Protein AF-A0A369K618-F1 (afdb_monomer_lite)

Secondary structure (DSSP, 8-state):
-HHHHHHHHHHHHHHHHHHHHHHHHHHHHHTT-SS--HHHHHHHHHHHHHHHHHHHHHHHHHHHHHHHHHHHHHH---HHHHHHHHHHHHHHHHHHHHHHHHHHHHHHHHHHHHHTTT-HHHHHHHHHIIIIIHHHHHHHHHHHHHHHHHHHHGGGS---HHHHHHHHHHHHHHHHHHHHHHHHHHTSPPPPP--------

pLDDT: mean 76.52, std 12.83, range [43.62, 91.0]

Sequence (201 aa):
MMAADQLSDIFIASALLHFIDHRRDVLGRAHGDDKPTTSYAISSTKKRFLDMILLAIMAAFVIAGIVVGTVVVHSVSNPIVAFKVSAVLYHVYIAFYIVIILNVTLSAFFLWRSLSREVALAEHITRVILKHIVPLLIMRVLFKFCVDITTSVSSSLEINLDALGLVEAIVECITYAAVLYMSLSLARPVAPNPIGPKEEY

Organism: Hypsizygus marmoreus (NCBI:txid39966)

Foldseek 3Di:
DPLVLLVVLLVLLVVLVVVLLVLLVVVQVVVPPPPNPVVSVVVSVVLVVVLVVLSVVSVVLSVVLVVCLVCCVVPPPDVVVSVVSNLVSLVVNLVSSVVSLVSSQVSLVVSLVVDVVPDDQSNVLSCLCNVFLSVLSVVLSVLSVVLSVCVVVCVPPPDPVVVSVVVNVVSSVVSVVRNVVSVVVSPDPDDPDPPPPPDDD

Structure (mmCIF, N/CA/C/O backbone):
data_AF-A0A369K618-F1
#
_entry.id   AF-A0A369K618-F1
#
loop_
_atom_site.group_PDB
_atom_site.id
_atom_site.type_symbol
_atom_site.label_atom_id
_atom_site.label_alt_id
_atom_site.label_comp_id
_atom_site.label_asym_id
_atom_site.label_entity_id
_atom_site.label_seq_id
_atom_site.pdbx_PDB_ins_code
_atom_site.Cartn_x
_atom_site.Cartn_y
_atom_site.Cartn_z
_atom_site.occupancy
_atom_site.B_iso_or_equiv
_atom_site.auth_seq_id
_atom_site.auth_comp_id
_atom_site.auth_asym_id
_atom_site.auth_atom_id
_atom_site.pdbx_PDB_model_num
ATOM 1 N N . MET A 1 1 ? 5.922 -7.739 -14.647 1.00 50.88 1 MET A N 1
ATOM 2 C CA . MET A 1 1 ? 5.675 -8.320 -13.309 1.00 50.88 1 MET A CA 1
ATOM 3 C C . MET A 1 1 ? 5.005 -7.340 -12.340 1.00 50.88 1 MET A C 1
ATOM 5 O O . MET A 1 1 ? 4.140 -7.792 -11.619 1.00 50.88 1 MET A O 1
ATOM 9 N N . MET A 1 2 ? 5.251 -6.019 -12.417 1.00 61.41 2 MET A N 1
ATOM 10 C CA . MET A 1 2 ? 4.691 -4.988 -11.507 1.00 61.41 2 MET A CA 1
ATOM 11 C C . MET A 1 2 ? 3.184 -5.029 -11.184 1.00 61.41 2 MET A C 1
ATOM 13 O O . MET A 1 2 ? 2.790 -4.656 -10.087 1.00 61.41 2 MET A O 1
ATOM 17 N N . ALA A 1 3 ? 2.320 -5.419 -12.120 1.00 68.94 3 ALA A N 1
ATOM 18 C CA . ALA A 1 3 ? 0.878 -5.212 -11.977 1.00 68.94 3 ALA A CA 1
ATOM 19 C C . ALA A 1 3 ? 0.235 -5.989 -10.811 1.00 68.94 3 ALA A C 1
ATOM 21 O O . ALA A 1 3 ? -0.657 -5.473 -10.139 1.00 68.94 3 ALA A O 1
ATOM 22 N N . ALA A 1 4 ? 0.672 -7.229 -10.575 1.00 74.56 4 ALA A N 1
ATOM 23 C CA . ALA A 1 4 ? 0.083 -8.093 -9.552 1.00 74.56 4 ALA A CA 1
ATOM 24 C C . ALA A 1 4 ? 0.416 -7.607 -8.132 1.00 74.56 4 ALA A C 1
ATOM 26 O O . ALA A 1 4 ? -0.453 -7.589 -7.256 1.00 74.56 4 ALA A O 1
ATOM 27 N N . ASP A 1 5 ? 1.646 -7.141 -7.930 1.00 79.00 5 ASP A N 1
ATOM 28 C CA . ASP A 1 5 ? 2.123 -6.638 -6.639 1.00 79.00 5 ASP A CA 1
ATOM 29 C C . ASP A 1 5 ? 1.444 -5.300 -6.306 1.00 79.00 5 ASP A C 1
ATOM 31 O O . ASP A 1 5 ? 0.956 -5.084 -5.195 1.00 79.00 5 ASP A O 1
ATOM 35 N N . GLN A 1 6 ? 1.290 -4.431 -7.311 1.00 84.50 6 GLN A N 1
ATOM 36 C CA . GLN A 1 6 ? 0.575 -3.159 -7.179 1.00 84.50 6 GLN A CA 1
ATOM 37 C C . GLN A 1 6 ? -0.908 -3.344 -6.819 1.00 84.50 6 GLN A C 1
ATOM 39 O O . GLN A 1 6 ? -1.450 -2.606 -5.995 1.00 84.50 6 GLN A O 1
ATOM 44 N N . LEU A 1 7 ? -1.573 -4.346 -7.402 1.00 84.50 7 LEU A N 1
ATOM 45 C CA . LEU A 1 7 ? -2.954 -4.689 -7.051 1.00 84.50 7 LEU A CA 1
ATOM 46 C C . LEU A 1 7 ? -3.053 -5.260 -5.634 1.00 84.50 7 LEU A C 1
ATOM 48 O O . LEU A 1 7 ? -3.963 -4.896 -4.890 1.00 84.50 7 LEU A O 1
ATOM 52 N N . SER A 1 8 ? -2.109 -6.114 -5.240 1.00 84.62 8 SER A N 1
ATOM 53 C CA . SER A 1 8 ? -2.056 -6.687 -3.889 1.00 84.62 8 SER A CA 1
ATOM 54 C C . SER A 1 8 ? -1.934 -5.598 -2.818 1.00 84.62 8 SER A C 1
ATOM 56 O O . SER A 1 8 ? -2.616 -5.654 -1.792 1.00 84.62 8 SER A O 1
ATOM 58 N N . ASP A 1 9 ? -1.147 -4.554 -3.087 1.00 85.19 9 ASP A N 1
ATOM 59 C CA . ASP A 1 9 ? -1.007 -3.380 -2.218 1.00 85.19 9 ASP A CA 1
ATOM 60 C C . ASP A 1 9 ? -2.326 -2.614 -2.055 1.00 85.19 9 ASP A C 1
ATOM 62 O O . ASP A 1 9 ? -2.701 -2.262 -0.932 1.00 85.19 9 ASP A O 1
ATOM 66 N N . ILE A 1 10 ? -3.073 -2.424 -3.150 1.00 86.25 10 ILE A N 1
ATOM 67 C CA . ILE A 1 10 ? -4.409 -1.809 -3.123 1.00 86.25 10 ILE A CA 1
ATOM 68 C C . ILE A 1 10 ? -5.374 -2.659 -2.293 1.00 86.25 10 ILE A C 1
ATOM 70 O O . ILE A 1 10 ? -6.098 -2.117 -1.456 1.00 86.25 10 ILE A O 1
ATOM 74 N N . PHE A 1 11 ? -5.382 -3.982 -2.482 1.00 87.94 11 PHE A N 1
ATOM 75 C CA . PHE A 1 11 ? -6.262 -4.878 -1.729 1.00 87.94 11 PHE A CA 1
ATOM 76 C C . PHE A 1 11 ? -5.960 -4.853 -0.231 1.00 87.94 11 PHE A C 1
ATOM 78 O O . PHE A 1 11 ? -6.889 -4.744 0.570 1.00 87.94 11 PHE A O 1
ATOM 85 N N . ILE A 1 12 ? -4.683 -4.895 0.158 1.00 87.00 12 ILE A N 1
ATOM 86 C CA . ILE A 1 12 ? -4.277 -4.818 1.567 1.00 87.00 12 ILE A CA 1
ATOM 87 C C . ILE A 1 12 ? -4.682 -3.472 2.171 1.00 87.00 12 ILE A C 1
ATOM 89 O O . ILE A 1 12 ? -5.292 -3.439 3.242 1.00 87.00 12 ILE A O 1
ATOM 93 N N . ALA A 1 13 ? -4.400 -2.363 1.485 1.00 86.31 13 ALA A N 1
ATOM 94 C CA . ALA A 1 13 ? -4.777 -1.036 1.959 1.00 86.31 13 ALA A CA 1
ATOM 95 C C . ALA A 1 13 ? -6.300 -0.884 2.089 1.00 86.31 13 ALA A C 1
ATOM 97 O O . ALA A 1 13 ? -6.786 -0.408 3.115 1.00 86.31 13 ALA A O 1
ATOM 98 N N . SER A 1 14 ? -7.059 -1.343 1.091 1.00 86.50 14 SER A N 1
ATOM 99 C CA . SER A 1 14 ? -8.523 -1.330 1.105 1.00 86.50 14 SER A CA 1
ATOM 100 C C . SER A 1 14 ? -9.085 -2.169 2.249 1.00 86.50 14 SER A C 1
ATOM 102 O O . SER A 1 14 ? -9.983 -1.714 2.956 1.00 86.50 14 SER A O 1
ATOM 104 N N . ALA A 1 15 ? -8.553 -3.374 2.466 1.00 86.69 15 ALA A N 1
ATOM 105 C CA . ALA A 1 15 ? -8.983 -4.247 3.552 1.00 86.69 15 ALA A CA 1
ATOM 106 C C . ALA A 1 15 ? -8.729 -3.604 4.922 1.00 86.69 15 ALA A C 1
ATOM 108 O O . ALA A 1 15 ? -9.616 -3.612 5.775 1.00 86.69 15 ALA A O 1
ATOM 109 N N . LEU A 1 16 ? -7.558 -2.991 5.119 1.00 85.81 16 LEU A N 1
ATOM 110 C CA . LEU A 1 16 ? -7.217 -2.302 6.364 1.00 85.81 16 LEU A CA 1
ATOM 111 C C . LEU A 1 16 ? -8.089 -1.068 6.601 1.00 85.81 16 LEU A C 1
ATOM 113 O O . LEU A 1 16 ? -8.586 -0.893 7.712 1.00 85.81 16 LEU A O 1
ATOM 117 N N . LEU A 1 17 ? -8.315 -0.235 5.580 1.00 86.56 17 LEU A N 1
ATOM 118 C CA . LEU A 1 17 ? -9.183 0.943 5.688 1.00 86.56 17 LEU A CA 1
ATOM 119 C C . LEU A 1 17 ? -10.626 0.545 5.999 1.00 86.56 17 LEU A C 1
ATOM 121 O O . LEU A 1 17 ? -11.206 1.072 6.946 1.00 86.56 17 LEU A O 1
ATOM 125 N N . HIS A 1 18 ? -11.172 -0.431 5.270 1.00 85.50 18 HIS A N 1
ATOM 126 C CA . HIS A 1 18 ? -12.506 -0.967 5.530 1.00 85.50 18 HIS A CA 1
ATOM 127 C C . HIS A 1 18 ? -12.617 -1.536 6.948 1.00 85.50 18 HIS A C 1
ATOM 129 O O . HIS A 1 18 ? -13.600 -1.303 7.647 1.00 85.50 18 HIS A O 1
ATOM 135 N N . PHE A 1 19 ? -11.594 -2.254 7.408 1.00 82.31 19 PHE A N 1
ATOM 136 C CA . PHE A 1 19 ? -11.583 -2.818 8.747 1.00 82.31 19 PHE A CA 1
ATOM 137 C C . PHE A 1 19 ? -11.551 -1.729 9.832 1.00 82.31 19 PHE A C 1
ATOM 139 O O . PHE A 1 19 ? -12.339 -1.781 10.777 1.00 82.31 19 PHE A O 1
ATOM 146 N N . ILE A 1 20 ? -10.685 -0.720 9.695 1.00 81.38 20 ILE A N 1
ATOM 147 C CA . ILE A 1 20 ? -10.614 0.435 10.607 1.00 81.38 20 ILE A CA 1
ATOM 148 C C . ILE A 1 20 ? -11.965 1.159 10.658 1.00 81.38 20 ILE A C 1
ATOM 150 O O . ILE A 1 20 ? -12.449 1.491 11.741 1.00 81.38 20 ILE A O 1
ATOM 154 N N . ASP A 1 21 ? -12.590 1.364 9.502 1.00 82.56 21 ASP A N 1
ATOM 155 C CA . ASP A 1 21 ? -13.886 2.023 9.378 1.00 82.56 21 ASP A CA 1
ATOM 156 C C . ASP A 1 21 ? -15.022 1.213 10.024 1.00 82.56 21 ASP A C 1
ATOM 158 O O . ASP A 1 21 ? -15.780 1.737 10.841 1.00 82.56 21 ASP A O 1
ATOM 162 N N . HIS A 1 22 ? -15.076 -0.096 9.768 1.00 80.94 22 HIS A N 1
ATOM 163 C CA . HIS A 1 22 ? -16.022 -1.000 10.418 1.00 80.94 22 HIS A CA 1
ATOM 164 C C . HIS A 1 22 ? -15.878 -0.970 11.946 1.00 80.94 22 HIS A C 1
ATOM 166 O O . HIS A 1 22 ? -16.869 -0.888 12.674 1.00 80.94 22 HIS A O 1
ATOM 172 N N . ARG A 1 23 ? -14.642 -0.992 12.463 1.00 75.94 23 ARG A N 1
ATOM 173 C CA . ARG A 1 23 ? -14.391 -0.896 13.909 1.00 75.94 23 ARG A CA 1
ATOM 174 C C . ARG A 1 23 ? -14.821 0.453 14.474 1.00 75.94 23 ARG A C 1
ATOM 176 O O . ARG A 1 23 ? -15.381 0.479 15.568 1.00 75.94 23 ARG A O 1
ATOM 183 N N . ARG A 1 24 ? -14.598 1.548 13.745 1.00 75.62 24 ARG A N 1
ATOM 184 C CA . ARG A 1 24 ? -15.061 2.886 14.132 1.00 75.62 24 ARG A CA 1
ATOM 185 C C . ARG A 1 24 ? -16.586 2.932 14.268 1.00 75.62 24 ARG A C 1
ATOM 187 O O . ARG A 1 24 ? -17.077 3.473 15.254 1.00 75.62 24 ARG A O 1
ATOM 194 N N . ASP A 1 25 ? -17.318 2.309 13.347 1.00 75.75 25 ASP A N 1
ATOM 195 C CA . ASP A 1 25 ? -18.784 2.228 13.397 1.00 75.75 25 ASP A CA 1
ATOM 196 C C . ASP A 1 25 ? -19.304 1.410 14.575 1.00 75.75 25 ASP A C 1
ATOM 198 O O . ASP A 1 25 ? -20.223 1.840 15.273 1.00 75.75 25 ASP A O 1
ATOM 202 N N . VAL A 1 26 ? -18.716 0.235 14.818 1.00 73.25 26 VAL A N 1
ATOM 203 C CA . VAL A 1 26 ? -19.101 -0.622 15.949 1.00 73.25 26 VAL A CA 1
ATOM 204 C C . VAL A 1 26 ? -18.933 0.126 17.275 1.00 73.25 26 VAL A C 1
ATOM 206 O O . VAL A 1 26 ? -19.790 0.030 18.150 1.00 73.25 26 VAL A O 1
ATOM 209 N N . LEU A 1 27 ? -17.868 0.917 17.410 1.00 67.81 27 LEU A N 1
ATOM 210 C CA . LEU A 1 27 ? -17.613 1.721 18.608 1.00 67.81 27 LEU A CA 1
ATOM 211 C C . LEU A 1 27 ? -18.552 2.916 18.738 1.00 67.81 27 LEU A C 1
ATOM 213 O O . LEU A 1 27 ? -19.004 3.199 19.845 1.00 67.81 27 LEU A O 1
ATOM 217 N N . GLY A 1 28 ? -18.861 3.590 17.626 1.00 66.19 28 GLY A N 1
ATOM 218 C CA . GLY A 1 28 ? -19.836 4.680 17.613 1.00 66.19 28 GLY A CA 1
ATOM 219 C C . GLY A 1 28 ? -21.215 4.217 18.085 1.00 66.19 28 GLY A C 1
ATOM 220 O O . GLY A 1 28 ? -21.870 4.926 18.837 1.00 66.19 28 GLY A O 1
ATOM 221 N N . ARG A 1 29 ? -21.621 2.992 17.720 1.00 65.81 29 ARG A N 1
ATOM 222 C CA . ARG A 1 29 ? -22.889 2.387 18.164 1.00 65.81 29 ARG A CA 1
ATOM 223 C C . ARG A 1 29 ? -22.868 1.926 19.624 1.00 65.81 29 ARG A C 1
ATOM 225 O O . ARG A 1 29 ? -23.886 2.014 20.298 1.00 65.81 29 ARG A O 1
ATOM 232 N N . ALA A 1 30 ? -21.731 1.435 20.119 1.00 61.66 30 ALA A N 1
ATOM 233 C CA . ALA A 1 30 ? -21.603 0.963 21.501 1.00 61.66 30 ALA A CA 1
ATOM 234 C C . ALA A 1 30 ? -21.678 2.093 22.547 1.00 61.66 30 ALA A C 1
ATOM 236 O O . ALA A 1 30 ? -21.992 1.826 23.702 1.00 61.66 30 ALA A O 1
ATOM 237 N N . HIS A 1 31 ? -21.424 3.343 22.149 1.00 58.69 31 HIS A N 1
ATOM 238 C CA . HIS A 1 31 ? -21.436 4.510 23.038 1.00 58.69 31 HIS A CA 1
ATOM 239 C C . HIS A 1 31 ? -22.833 5.042 23.396 1.00 58.69 31 HIS A C 1
ATOM 241 O O . HIS A 1 31 ? -22.931 6.072 24.056 1.00 58.69 31 HIS A O 1
ATOM 247 N N . GLY A 1 32 ? -23.916 4.362 22.998 1.00 49.41 32 GLY A N 1
ATOM 248 C CA . GLY A 1 32 ? -25.282 4.739 23.391 1.00 49.41 32 GLY A CA 1
ATOM 249 C C . GLY A 1 32 ? -25.771 6.068 22.803 1.00 49.41 32 GLY A C 1
ATOM 250 O O . GLY A 1 32 ? -26.858 6.529 23.142 1.00 49.41 32 GLY A O 1
ATOM 251 N N . ASP A 1 33 ? -24.997 6.673 21.902 1.00 48.66 33 ASP A N 1
ATOM 252 C CA . ASP A 1 33 ? -25.419 7.808 21.094 1.00 48.66 33 ASP A CA 1
ATOM 253 C C . ASP A 1 33 ? -26.367 7.257 20.010 1.00 48.66 33 ASP A C 1
ATOM 255 O O . ASP A 1 33 ? -25.967 6.952 18.885 1.00 48.66 33 ASP A O 1
ATOM 259 N N . ASP A 1 34 ? -27.658 7.116 20.343 1.00 47.53 34 ASP A N 1
ATOM 260 C CA . ASP A 1 34 ? -28.744 6.779 19.396 1.00 47.53 34 ASP A CA 1
ATOM 261 C C . ASP A 1 34 ? -28.821 7.769 18.214 1.00 47.53 34 ASP A C 1
ATOM 263 O O . ASP A 1 34 ? -29.522 7.557 17.220 1.00 47.53 34 ASP A O 1
ATOM 267 N N . LYS A 1 35 ? -28.054 8.860 18.286 1.00 43.62 35 LYS A N 1
ATOM 268 C CA . LYS A 1 35 ? -27.667 9.680 17.148 1.00 43.62 35 LYS A CA 1
ATOM 269 C C . LYS A 1 35 ? -26.152 9.810 17.167 1.00 43.62 35 LYS A C 1
ATOM 271 O O . LYS A 1 35 ? -25.633 10.329 18.150 1.00 43.62 35 LYS A O 1
ATOM 276 N N . PRO A 1 36 ? -25.436 9.444 16.090 1.00 51.38 36 PRO A N 1
ATOM 277 C CA . PRO A 1 36 ? -24.035 9.801 16.003 1.00 51.38 36 PRO A CA 1
ATOM 278 C C . PRO A 1 36 ? -23.978 11.324 16.101 1.00 51.38 36 PRO A C 1
ATOM 280 O O . PRO A 1 36 ? -24.576 12.013 15.268 1.00 51.38 36 PRO A O 1
ATOM 283 N N . THR A 1 37 ? -23.329 11.855 17.139 1.00 50.75 37 THR A N 1
ATOM 284 C CA . THR A 1 37 ? -23.049 13.289 17.258 1.00 50.75 37 THR A CA 1
ATOM 285 C C . THR A 1 37 ? -22.653 13.801 15.874 1.00 50.75 37 THR A C 1
ATOM 287 O O . THR A 1 37 ? -21.730 13.283 15.245 1.00 50.75 37 THR A O 1
ATOM 290 N N . THR A 1 38 ? -23.412 14.754 15.329 1.00 49.66 38 THR A N 1
ATOM 291 C CA . THR A 1 38 ? -23.365 15.158 13.908 1.00 49.66 38 THR A CA 1
ATOM 292 C C . THR A 1 38 ? -21.941 15.456 13.430 1.00 49.66 38 THR A C 1
ATOM 294 O O . THR A 1 38 ? -21.597 15.183 12.283 1.00 49.66 38 THR A O 1
ATOM 297 N N . SER A 1 39 ? -21.075 15.920 14.332 1.00 49.84 39 SER A N 1
ATOM 298 C CA . SER A 1 39 ? -19.637 16.100 14.105 1.00 49.84 39 SER A CA 1
ATOM 299 C C . SER A 1 39 ? -18.882 14.794 13.779 1.00 49.84 39 SER A C 1
ATOM 301 O O . SER A 1 39 ? -18.135 14.741 12.799 1.00 49.84 39 SER A O 1
ATOM 303 N N . TYR A 1 40 ? -19.117 13.708 14.524 1.00 53.41 40 TYR A N 1
ATOM 304 C CA . TYR A 1 40 ? -18.523 12.390 14.269 1.00 53.41 40 TYR A CA 1
ATOM 305 C C . TYR A 1 40 ? -19.066 11.746 12.989 1.00 53.41 40 TYR A C 1
ATOM 307 O O . TYR A 1 40 ? -18.281 11.200 12.211 1.00 53.41 40 TYR A O 1
ATOM 315 N N . ALA A 1 41 ? -20.370 11.865 12.718 1.00 53.16 41 ALA A N 1
ATOM 316 C CA . ALA A 1 41 ? -20.994 11.342 11.497 1.00 53.16 41 ALA A CA 1
ATOM 317 C C . ALA A 1 41 ? -20.465 12.029 10.224 1.00 53.16 41 ALA A C 1
ATOM 319 O O . ALA A 1 41 ? -20.107 11.370 9.241 1.00 53.16 41 ALA A O 1
ATOM 320 N N . ILE A 1 42 ? -20.367 13.363 10.252 1.00 56.66 42 ILE A N 1
ATOM 321 C CA . ILE A 1 42 ? -19.865 14.165 9.129 1.00 56.66 42 ILE A CA 1
ATOM 322 C C . ILE A 1 42 ? -18.360 13.929 8.935 1.00 56.66 42 ILE A C 1
ATOM 324 O O . ILE A 1 42 ? -17.906 13.787 7.799 1.00 56.66 42 ILE A O 1
ATOM 328 N N . SER A 1 43 ? -17.583 13.826 10.022 1.00 63.59 43 SER A N 1
ATOM 329 C CA . SER A 1 43 ? -16.160 13.456 9.971 1.00 63.59 43 SER A CA 1
ATOM 330 C C . SER A 1 43 ? -15.949 12.052 9.386 1.00 63.59 43 SER A C 1
ATOM 332 O O . SER A 1 43 ? -15.062 11.866 8.553 1.00 63.59 43 SER A O 1
ATOM 334 N N . SER A 1 44 ? -16.782 11.079 9.769 1.00 70.75 44 SER A N 1
ATOM 335 C CA . SER A 1 44 ? -16.714 9.701 9.266 1.00 70.75 44 SER A CA 1
ATOM 336 C C . SER A 1 44 ? -17.018 9.626 7.766 1.00 70.75 44 SER A C 1
ATOM 338 O O . SER A 1 44 ? -16.229 9.085 6.995 1.00 70.75 44 SER A O 1
ATOM 340 N N . THR A 1 45 ? -18.092 10.281 7.317 1.00 75.94 45 THR A N 1
ATOM 341 C CA . THR A 1 45 ? -18.502 10.279 5.901 1.00 75.94 45 THR A CA 1
ATOM 342 C C . THR A 1 45 ? -17.457 10.944 5.003 1.00 75.94 45 THR A C 1
ATOM 344 O O . THR A 1 45 ? -17.093 10.398 3.962 1.00 75.94 45 THR A O 1
ATOM 347 N N . LYS A 1 46 ? -16.910 12.095 5.423 1.00 80.19 46 LYS A N 1
ATOM 348 C CA . LYS A 1 46 ? -15.829 12.778 4.692 1.00 80.19 46 LYS A CA 1
ATOM 349 C C . LYS A 1 46 ? -14.568 11.918 4.603 1.00 80.19 46 LYS A C 1
ATOM 351 O O . LYS A 1 46 ? -13.930 11.891 3.555 1.00 80.19 46 LYS A O 1
ATOM 356 N N . LYS A 1 47 ? -14.224 11.198 5.675 1.00 83.44 47 LYS A N 1
ATOM 357 C CA . LYS A 1 47 ? -13.068 10.295 5.691 1.00 83.44 47 LYS A CA 1
ATOM 358 C C . LYS A 1 47 ? -13.260 9.103 4.755 1.00 83.44 47 LYS A C 1
ATOM 360 O O . LYS A 1 47 ? -12.372 8.836 3.957 1.00 83.44 47 LYS A O 1
ATOM 365 N N . ARG A 1 48 ? -14.426 8.450 4.784 1.00 83.62 48 ARG A N 1
ATOM 366 C CA . ARG A 1 48 ? -14.769 7.364 3.847 1.00 83.62 48 ARG A CA 1
ATOM 367 C C . ARG A 1 48 ? -14.684 7.813 2.400 1.00 83.62 48 ARG A C 1
ATOM 369 O O . ARG A 1 48 ? -14.143 7.103 1.563 1.00 83.62 48 ARG A O 1
ATOM 376 N N . PHE A 1 49 ? -15.207 9.001 2.112 1.00 86.94 49 PHE A N 1
ATOM 377 C CA . PHE A 1 49 ? -15.145 9.574 0.775 1.00 86.94 49 PHE A CA 1
ATOM 378 C C . PHE A 1 49 ? -13.699 9.807 0.323 1.00 86.94 49 PHE A C 1
ATOM 380 O O . PHE A 1 49 ? -13.340 9.419 -0.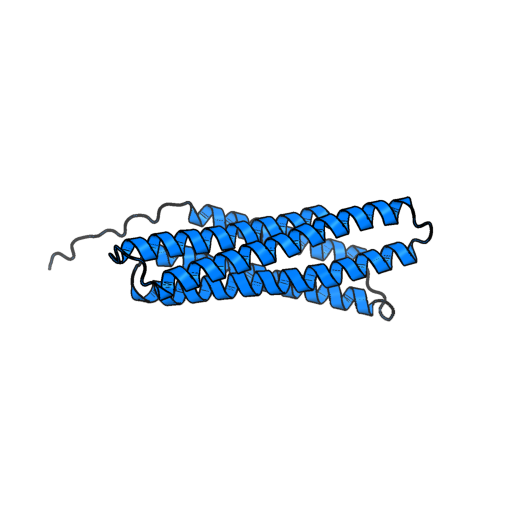785 1.00 86.94 49 PHE A O 1
ATOM 387 N N . LEU A 1 50 ? -12.851 10.359 1.199 1.00 88.00 50 LEU A N 1
ATOM 388 C CA . LEU A 1 50 ? -11.420 10.511 0.932 1.00 88.00 50 LEU A CA 1
ATOM 389 C C . LEU A 1 50 ? -10.738 9.157 0.677 1.00 88.00 50 LEU A C 1
ATOM 391 O O . LEU A 1 50 ? -9.976 9.036 -0.277 1.00 88.00 50 LEU A O 1
ATOM 395 N N . ASP A 1 51 ? -11.032 8.142 1.490 1.00 88.25 51 ASP A N 1
ATOM 396 C CA . ASP A 1 51 ? -10.454 6.799 1.356 1.00 88.25 51 ASP A CA 1
ATOM 397 C C . ASP A 1 51 ? -10.838 6.144 0.030 1.00 88.25 51 ASP A C 1
ATOM 399 O O . ASP A 1 51 ? -9.974 5.624 -0.675 1.00 88.25 51 ASP A O 1
ATOM 403 N N . MET A 1 52 ? -12.116 6.234 -0.349 1.00 88.00 52 MET A N 1
ATOM 404 C CA . MET A 1 52 ? -12.599 5.746 -1.640 1.00 88.00 52 MET A CA 1
ATOM 405 C C . MET A 1 52 ? -11.937 6.476 -2.807 1.00 88.00 52 MET A C 1
ATOM 407 O O . MET A 1 52 ? -11.533 5.825 -3.765 1.00 88.00 52 MET A O 1
ATOM 411 N N . ILE A 1 53 ? -11.781 7.802 -2.730 1.00 90.88 53 ILE A N 1
ATOM 412 C CA . ILE A 1 53 ? -11.099 8.578 -3.775 1.00 90.88 53 ILE A CA 1
ATOM 413 C C . ILE A 1 53 ? -9.636 8.157 -3.898 1.00 90.88 53 ILE A C 1
ATOM 415 O O . ILE A 1 53 ? -9.174 7.914 -5.009 1.00 90.88 53 ILE A O 1
ATOM 419 N N . LEU A 1 54 ? -8.907 8.053 -2.785 1.00 89.12 54 LEU A N 1
ATOM 420 C CA . LEU A 1 54 ? -7.493 7.672 -2.803 1.00 89.12 54 LEU A CA 1
ATOM 421 C C . LEU A 1 54 ? -7.300 6.279 -3.411 1.00 89.12 54 LEU A C 1
ATOM 423 O O . LEU A 1 54 ? -6.450 6.104 -4.284 1.00 89.12 54 LEU A O 1
ATOM 427 N N . LEU A 1 55 ? -8.124 5.310 -3.005 1.00 89.56 55 LEU A N 1
ATOM 428 C CA . LEU A 1 55 ? -8.092 3.957 -3.558 1.00 89.56 55 LEU A CA 1
ATOM 429 C C . LEU A 1 55 ? -8.489 3.935 -5.040 1.00 89.56 55 LEU A C 1
ATOM 431 O O . LEU A 1 55 ? -7.833 3.258 -5.827 1.00 89.56 55 LEU A O 1
ATOM 435 N N . ALA A 1 56 ? -9.515 4.691 -5.441 1.00 89.75 56 ALA A N 1
ATOM 436 C CA . ALA A 1 56 ? -9.955 4.768 -6.832 1.00 89.75 56 ALA A CA 1
ATOM 437 C C . ALA A 1 56 ? -8.894 5.404 -7.740 1.00 89.75 56 ALA A C 1
ATOM 439 O O . ALA A 1 56 ? -8.649 4.893 -8.830 1.00 89.75 56 ALA A O 1
ATOM 440 N N . ILE A 1 57 ? -8.232 6.474 -7.286 1.00 90.12 57 ILE A N 1
ATOM 441 C CA . ILE A 1 57 ? -7.125 7.108 -8.014 1.00 90.12 57 ILE A CA 1
ATOM 442 C C . ILE A 1 57 ? -5.968 6.119 -8.172 1.00 90.12 57 ILE A C 1
ATOM 444 O O . ILE A 1 57 ? -5.464 5.956 -9.281 1.00 90.12 57 ILE A O 1
ATOM 448 N N . MET A 1 58 ? -5.577 5.421 -7.100 1.00 88.62 58 MET A N 1
ATOM 449 C CA . MET A 1 58 ? -4.499 4.430 -7.165 1.00 88.62 58 MET A CA 1
ATOM 450 C C . MET A 1 58 ? -4.858 3.267 -8.099 1.00 88.62 58 MET A C 1
ATOM 452 O O . MET A 1 58 ? -4.042 2.880 -8.932 1.00 88.62 58 MET A O 1
ATOM 456 N N . ALA A 1 59 ? -6.083 2.744 -8.024 1.00 88.25 59 ALA A N 1
ATOM 457 C CA . ALA A 1 59 ? -6.550 1.674 -8.900 1.00 88.25 59 ALA A CA 1
ATOM 458 C C . ALA A 1 59 ? -6.598 2.111 -10.370 1.00 88.25 59 ALA A C 1
ATOM 460 O O . ALA A 1 59 ? -6.093 1.399 -11.237 1.00 88.25 59 ALA A O 1
ATOM 461 N N . ALA A 1 60 ? -7.139 3.298 -10.655 1.00 89.38 60 ALA A N 1
ATOM 462 C CA . ALA A 1 60 ? -7.149 3.865 -11.999 1.00 89.38 60 ALA A CA 1
ATOM 463 C C . ALA A 1 60 ? -5.725 4.050 -12.538 1.00 89.38 60 ALA A C 1
ATOM 465 O O . ALA A 1 60 ? -5.466 3.738 -13.699 1.00 89.38 60 ALA A O 1
ATOM 466 N N . PHE A 1 61 ? -4.794 4.493 -11.690 1.00 88.50 61 PHE A N 1
ATOM 467 C CA . PHE A 1 61 ? -3.392 4.641 -12.058 1.00 88.50 61 PHE A CA 1
ATOM 468 C C . PHE A 1 61 ? -2.728 3.295 -12.372 1.00 88.50 61 PHE A C 1
ATOM 470 O O . PHE A 1 61 ? -2.061 3.180 -13.396 1.00 88.50 61 PHE A O 1
ATOM 477 N N . VAL A 1 62 ? -2.945 2.260 -11.555 1.00 86.38 62 VAL A N 1
ATOM 478 C CA . VAL A 1 62 ? -2.420 0.909 -11.820 1.00 86.38 62 VAL A CA 1
ATOM 479 C C . VAL A 1 62 ? -2.995 0.346 -13.120 1.00 86.38 62 VAL A C 1
ATOM 481 O O . VAL A 1 62 ? -2.241 -0.159 -13.947 1.00 86.38 62 VAL A O 1
ATOM 484 N N . ILE A 1 63 ? -4.300 0.497 -13.363 1.00 86.75 63 ILE A N 1
ATOM 485 C CA . ILE A 1 63 ? -4.936 0.075 -14.622 1.00 86.75 63 ILE A CA 1
ATOM 486 C C . ILE A 1 63 ? -4.321 0.821 -15.811 1.00 86.75 63 ILE A C 1
ATOM 488 O O . ILE A 1 63 ? -3.937 0.191 -16.796 1.00 86.75 63 ILE A O 1
ATOM 492 N N . ALA A 1 64 ? -4.176 2.144 -15.718 1.00 86.06 64 ALA A N 1
ATOM 493 C CA . ALA A 1 64 ? -3.532 2.939 -16.758 1.00 86.06 64 ALA A CA 1
ATOM 494 C C . ALA A 1 64 ? -2.078 2.499 -16.980 1.00 86.06 64 ALA A C 1
ATOM 496 O O . ALA A 1 64 ? -1.657 2.355 -18.122 1.00 86.06 64 ALA A O 1
ATOM 497 N N . GLY A 1 65 ? -1.330 2.217 -15.912 1.00 83.50 65 GLY A N 1
ATOM 498 C CA . GLY A 1 65 ? 0.035 1.704 -15.977 1.00 83.50 65 GLY A CA 1
ATOM 499 C C . GLY A 1 65 ? 0.126 0.339 -16.662 1.00 83.50 65 GLY A C 1
ATOM 500 O O . GLY A 1 65 ? 1.026 0.129 -17.470 1.00 83.50 65 GLY A O 1
ATOM 501 N N . ILE A 1 66 ? -0.833 -0.561 -16.421 1.00 82.94 66 ILE A N 1
ATOM 502 C CA . ILE A 1 66 ? -0.943 -1.850 -17.123 1.00 82.94 66 ILE A CA 1
ATOM 503 C C . ILE A 1 66 ? -1.197 -1.623 -18.614 1.00 82.94 66 ILE A C 1
ATOM 505 O O . ILE A 1 66 ? -0.497 -2.190 -19.454 1.00 82.94 66 ILE A O 1
ATOM 509 N N . VAL A 1 67 ? -2.167 -0.771 -18.958 1.00 84.38 67 VAL A N 1
ATOM 510 C CA . VAL A 1 67 ? -2.495 -0.456 -20.356 1.00 84.38 67 VAL A CA 1
ATOM 511 C C . VAL A 1 67 ? -1.288 0.164 -21.056 1.00 84.38 67 VAL A C 1
ATOM 513 O O . VAL A 1 67 ? -0.874 -0.323 -22.102 1.00 84.38 67 VAL A O 1
ATOM 516 N N . VAL A 1 68 ? -0.656 1.174 -20.460 1.00 82.81 68 VAL A N 1
ATOM 517 C CA . VAL A 1 68 ? 0.548 1.800 -21.018 1.00 82.81 68 VAL A CA 1
ATOM 518 C C . VAL A 1 68 ? 1.678 0.784 -21.136 1.00 82.81 68 VAL A C 1
ATOM 520 O O . VAL A 1 68 ? 2.291 0.706 -22.191 1.00 82.81 68 VAL A O 1
ATOM 523 N N . GLY A 1 69 ? 1.924 -0.039 -20.116 1.00 75.44 69 GLY A N 1
ATOM 524 C CA . GLY A 1 69 ? 2.948 -1.082 -20.149 1.00 75.44 69 GLY A CA 1
ATOM 525 C C . GLY A 1 69 ? 2.741 -2.063 -21.303 1.00 75.44 69 GLY A C 1
ATOM 526 O O . GLY A 1 69 ? 3.672 -2.319 -22.060 1.00 75.44 69 GLY A O 1
ATOM 527 N N . THR A 1 70 ? 1.515 -2.555 -21.499 1.00 78.19 70 THR A N 1
ATOM 528 C CA . THR A 1 70 ? 1.190 -3.453 -22.623 1.00 78.19 70 THR A CA 1
ATOM 529 C C . THR A 1 70 ? 1.357 -2.766 -23.979 1.00 78.19 70 THR A C 1
ATOM 531 O O . THR A 1 70 ? 2.018 -3.307 -24.864 1.00 78.19 70 THR A O 1
ATOM 534 N N . VAL A 1 71 ? 0.837 -1.547 -24.140 1.00 81.06 71 VAL A N 1
ATOM 535 C CA . VAL A 1 71 ? 0.948 -0.788 -25.394 1.00 81.06 71 VAL A CA 1
ATOM 536 C C . VAL A 1 71 ? 2.405 -0.472 -25.716 1.00 81.06 71 VAL A C 1
ATOM 538 O O . VAL A 1 71 ? 2.832 -0.662 -26.851 1.00 81.06 71 VAL A O 1
ATOM 541 N N . VAL A 1 72 ? 3.185 -0.030 -24.731 1.00 77.44 72 VAL A N 1
ATOM 542 C CA . VAL A 1 72 ? 4.595 0.336 -24.894 1.00 77.44 72 VAL A CA 1
ATOM 543 C C . VAL A 1 72 ? 5.441 -0.883 -25.247 1.00 77.44 72 VAL A C 1
ATOM 545 O O . VAL A 1 72 ? 6.230 -0.805 -26.182 1.00 77.44 72 VAL A O 1
ATOM 548 N N . VAL A 1 73 ? 5.237 -2.020 -24.576 1.00 69.12 73 VAL A N 1
ATOM 549 C CA . VAL A 1 73 ? 5.954 -3.273 -24.877 1.00 69.12 73 VAL A CA 1
ATOM 550 C C . VAL A 1 73 ? 5.693 -3.755 -26.306 1.00 69.12 73 VAL A C 1
ATOM 552 O O . VAL A 1 73 ? 6.604 -4.278 -26.943 1.00 69.12 73 VAL A O 1
ATOM 555 N N . HIS A 1 74 ? 4.480 -3.568 -26.830 1.00 71.25 74 HIS A N 1
ATOM 556 C CA . HIS A 1 74 ? 4.125 -4.039 -28.173 1.00 71.25 74 HIS A CA 1
ATOM 557 C C . HIS A 1 74 ? 4.350 -3.012 -29.290 1.00 71.25 74 HIS A C 1
ATOM 559 O O . HIS A 1 74 ? 4.502 -3.407 -30.444 1.00 71.25 74 HIS A O 1
ATOM 565 N N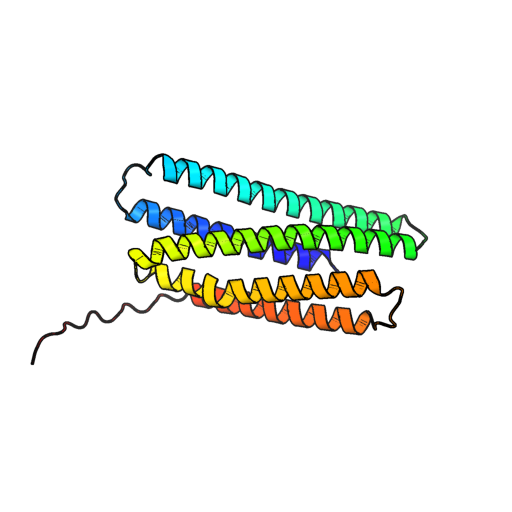 . SER A 1 75 ? 4.380 -1.716 -28.974 1.00 74.19 75 SER A N 1
ATOM 566 C CA . SER A 1 75 ? 4.388 -0.642 -29.983 1.00 74.19 75 SER A CA 1
ATOM 567 C C . SER A 1 75 ? 5.700 0.138 -30.046 1.00 74.19 75 SER A C 1
ATOM 569 O O . SER A 1 75 ? 5.951 0.823 -31.036 1.00 74.19 75 SER A O 1
ATOM 571 N N . VAL A 1 76 ? 6.543 0.073 -29.010 1.00 75.19 76 VAL A N 1
ATOM 572 C CA . VAL A 1 76 ? 7.809 0.815 -28.953 1.00 75.19 76 VAL A CA 1
ATOM 573 C C . VAL A 1 76 ? 8.967 -0.133 -29.242 1.00 75.19 76 VAL A C 1
ATOM 575 O O . VAL A 1 76 ? 9.319 -0.978 -28.429 1.00 75.19 76 VAL A O 1
ATOM 578 N N . SER A 1 77 ? 9.610 0.048 -30.397 1.00 73.00 77 SER A N 1
ATOM 579 C CA . SER A 1 77 ? 10.781 -0.740 -30.803 1.00 73.00 77 SER A CA 1
ATOM 580 C C . SER A 1 77 ? 12.049 -0.418 -30.003 1.00 73.00 77 SER A C 1
ATOM 582 O O . SER A 1 77 ? 12.992 -1.206 -30.005 1.00 73.00 77 SER A O 1
ATOM 584 N N . ASN A 1 78 ? 12.091 0.731 -29.318 1.00 80.44 78 ASN A N 1
ATOM 585 C CA . ASN A 1 78 ? 13.240 1.154 -28.523 1.00 80.44 78 ASN A CA 1
ATOM 586 C C . ASN A 1 78 ? 13.095 0.731 -27.042 1.00 80.44 78 ASN A C 1
ATOM 588 O O . ASN A 1 78 ? 12.330 1.362 -26.301 1.00 80.44 78 ASN A O 1
ATOM 592 N N . PRO A 1 79 ? 13.871 -0.259 -26.565 1.00 73.94 79 PRO A N 1
ATOM 593 C CA . PRO A 1 79 ? 13.762 -0.774 -25.199 1.00 73.94 79 PRO A CA 1
ATOM 594 C C . PRO A 1 79 ? 14.134 0.262 -24.127 1.00 73.94 79 PRO A C 1
ATOM 596 O O . PRO A 1 79 ? 13.608 0.215 -23.018 1.00 73.94 79 PRO A O 1
ATOM 599 N N . ILE A 1 80 ? 14.980 1.245 -24.452 1.00 78.12 80 ILE A N 1
ATOM 600 C CA . ILE A 1 80 ? 15.374 2.315 -23.521 1.00 78.12 80 ILE A CA 1
ATOM 601 C C . ILE A 1 80 ? 14.178 3.221 -23.215 1.00 78.12 80 ILE A C 1
ATOM 603 O O . ILE A 1 80 ? 13.979 3.642 -22.075 1.00 78.12 80 ILE A O 1
ATOM 607 N N . VAL A 1 81 ? 13.367 3.530 -24.230 1.00 78.00 81 VAL A N 1
ATOM 608 C CA . VAL A 1 81 ? 12.161 4.351 -24.060 1.00 78.00 81 VAL A CA 1
ATOM 609 C C . VAL A 1 81 ? 11.129 3.592 -23.230 1.00 78.00 81 VAL A C 1
ATOM 611 O O . VAL A 1 81 ? 10.566 4.162 -22.297 1.00 78.00 81 VAL A O 1
ATOM 614 N N . ALA A 1 82 ? 10.943 2.298 -23.506 1.00 75.69 82 ALA A N 1
ATOM 615 C CA . ALA A 1 82 ? 10.048 1.445 -22.731 1.00 75.69 82 ALA A CA 1
ATOM 616 C C . ALA A 1 82 ? 10.447 1.373 -21.246 1.00 75.69 82 ALA A C 1
ATOM 618 O O . ALA A 1 82 ? 9.600 1.544 -20.366 1.00 75.69 82 ALA A O 1
ATOM 619 N N . PHE A 1 83 ? 11.744 1.218 -20.966 1.00 76.19 83 PHE A N 1
ATOM 620 C CA . PHE A 1 83 ? 12.283 1.223 -19.607 1.00 76.19 83 PHE A CA 1
ATOM 621 C C . PHE A 1 83 ? 12.017 2.548 -18.877 1.00 76.19 83 PHE A C 1
ATOM 623 O O . PHE A 1 83 ? 11.506 2.544 -17.759 1.00 76.19 83 PHE A O 1
ATOM 630 N N . LYS A 1 84 ? 12.285 3.693 -19.520 1.00 78.69 84 LYS A N 1
ATOM 631 C CA . LYS A 1 84 ? 12.050 5.021 -18.923 1.00 78.69 84 LYS A CA 1
ATOM 632 C C . LYS A 1 84 ? 10.581 5.263 -18.586 1.00 78.69 84 LYS A C 1
ATOM 634 O O . LYS A 1 84 ? 10.286 5.787 -17.516 1.00 78.69 84 LYS A O 1
ATOM 639 N N . VAL A 1 85 ? 9.661 4.874 -19.470 1.00 80.56 85 VAL A N 1
ATOM 640 C CA . VAL A 1 85 ? 8.218 4.997 -19.207 1.00 80.56 85 VAL A CA 1
ATOM 641 C C . VAL A 1 85 ? 7.812 4.130 -18.014 1.00 80.56 85 VAL A C 1
ATOM 643 O O . VAL A 1 85 ? 7.100 4.606 -17.132 1.00 80.56 85 VAL A O 1
ATOM 646 N N . SER A 1 86 ? 8.310 2.892 -17.939 1.00 78.06 86 SER A N 1
ATOM 647 C CA . SER A 1 86 ? 8.052 2.006 -16.798 1.00 78.06 86 SER A CA 1
ATOM 648 C C . SER A 1 86 ? 8.580 2.582 -15.481 1.00 78.06 86 SER A C 1
ATOM 650 O O . SER A 1 86 ? 7.882 2.515 -14.472 1.00 78.06 86 SER A O 1
ATOM 652 N N . ALA A 1 87 ? 9.778 3.174 -15.484 1.00 78.69 87 ALA A N 1
ATOM 653 C CA . ALA A 1 87 ? 10.360 3.804 -14.300 1.00 78.69 87 ALA A CA 1
ATOM 654 C C . ALA A 1 87 ? 9.521 5.000 -13.819 1.00 78.69 87 ALA A C 1
ATOM 656 O O . ALA A 1 87 ? 9.188 5.091 -12.642 1.00 78.69 87 ALA A O 1
ATOM 657 N N . VAL A 1 88 ? 9.083 5.876 -14.732 1.00 82.62 88 VAL A N 1
ATOM 658 C CA . VAL A 1 88 ? 8.206 7.014 -14.392 1.00 82.62 88 VAL A CA 1
ATOM 659 C C . VAL A 1 88 ? 6.884 6.547 -13.783 1.00 82.62 88 VAL A C 1
ATOM 661 O O . VAL A 1 88 ? 6.427 7.115 -12.792 1.00 82.62 88 VAL A O 1
ATOM 664 N N . LEU A 1 89 ? 6.272 5.501 -14.342 1.00 84.06 89 LEU A N 1
ATOM 665 C CA . LEU A 1 89 ? 5.040 4.938 -13.789 1.00 84.06 89 LEU A CA 1
ATOM 666 C C . LEU A 1 89 ? 5.255 4.370 -12.380 1.00 84.06 89 LEU A C 1
ATOM 668 O O . LEU A 1 89 ? 4.398 4.543 -11.514 1.00 84.06 89 LEU A O 1
ATOM 672 N N . TYR A 1 90 ? 6.402 3.742 -12.132 1.00 82.75 90 TYR A N 1
ATOM 673 C CA . TYR A 1 90 ? 6.753 3.210 -10.817 1.00 82.75 90 TYR A CA 1
ATOM 674 C C . TYR A 1 90 ? 6.993 4.307 -9.769 1.00 82.75 90 TYR A C 1
ATOM 676 O O . TYR A 1 90 ? 6.445 4.209 -8.671 1.00 82.75 90 TYR A O 1
ATOM 684 N N . HIS A 1 91 ? 7.680 5.399 -10.126 1.00 86.19 91 HIS A N 1
ATOM 685 C CA . HIS A 1 91 ? 7.851 6.573 -9.255 1.00 86.19 91 HIS A CA 1
ATOM 686 C C . HIS A 1 91 ? 6.509 7.116 -8.757 1.00 86.19 91 HIS A C 1
ATOM 688 O O . HIS A 1 91 ? 6.290 7.333 -7.561 1.00 86.19 91 HIS A O 1
ATOM 694 N N . VAL A 1 92 ? 5.575 7.320 -9.688 1.00 86.56 92 VAL A N 1
ATOM 695 C CA . VAL A 1 92 ? 4.246 7.851 -9.369 1.00 86.56 92 VAL A CA 1
ATOM 696 C C . VAL A 1 92 ? 3.453 6.853 -8.521 1.00 86.56 92 VAL A C 1
ATOM 698 O O . VAL A 1 92 ? 2.801 7.253 -7.555 1.00 86.56 92 VAL A O 1
ATOM 701 N N . TYR A 1 93 ? 3.554 5.556 -8.824 1.00 87.69 93 TYR A N 1
ATOM 702 C CA . TYR A 1 93 ? 2.956 4.500 -8.011 1.00 87.69 93 TYR A CA 1
ATOM 703 C C . TYR A 1 93 ? 3.439 4.552 -6.553 1.00 87.69 93 TYR A C 1
ATOM 705 O O . TYR A 1 93 ? 2.616 4.562 -5.635 1.00 87.69 93 TYR A O 1
ATOM 713 N N . ILE A 1 94 ? 4.755 4.631 -6.328 1.00 87.50 94 ILE A N 1
ATOM 714 C CA . ILE A 1 94 ? 5.339 4.682 -4.982 1.00 87.50 94 ILE A CA 1
ATOM 715 C C . ILE A 1 94 ? 4.849 5.912 -4.222 1.00 87.50 94 ILE A C 1
ATOM 717 O O . ILE A 1 94 ? 4.475 5.791 -3.054 1.00 87.50 94 ILE A O 1
ATOM 721 N N . ALA A 1 95 ? 4.777 7.073 -4.877 1.00 88.50 95 ALA A N 1
ATOM 722 C CA . ALA A 1 95 ? 4.261 8.293 -4.262 1.00 88.50 95 ALA A CA 1
ATOM 723 C C . ALA A 1 95 ? 2.818 8.116 -3.752 1.00 88.50 95 ALA A C 1
ATOM 725 O O . ALA A 1 95 ? 2.523 8.445 -2.600 1.00 88.50 95 ALA A O 1
ATOM 726 N N . PHE A 1 96 ? 1.925 7.539 -4.563 1.00 88.94 96 PHE A N 1
ATOM 727 C CA . PHE A 1 96 ? 0.554 7.243 -4.130 1.00 88.94 96 PHE A CA 1
ATOM 728 C C . PHE A 1 96 ? 0.502 6.198 -3.017 1.00 88.94 96 PHE A C 1
ATOM 730 O O . PHE A 1 96 ? -0.261 6.350 -2.058 1.00 88.94 96 PHE A O 1
ATOM 737 N N . TYR A 1 97 ? 1.332 5.161 -3.110 1.00 87.81 97 TYR A N 1
ATOM 738 C CA . TYR A 1 97 ? 1.390 4.113 -2.103 1.00 87.81 97 TYR A CA 1
ATOM 739 C C 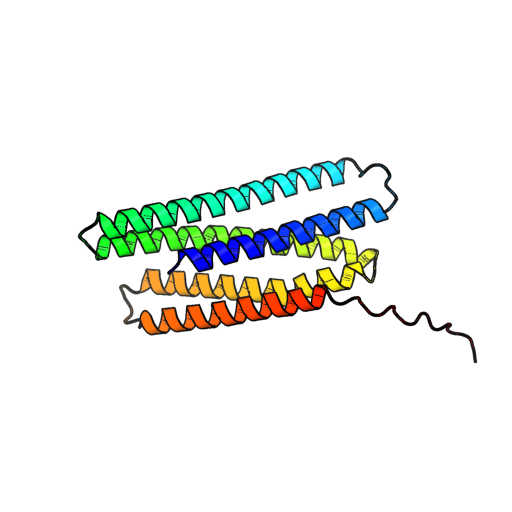. TYR A 1 97 ? 1.824 4.662 -0.734 1.00 87.81 97 TYR A C 1
ATOM 741 O O . TYR A 1 97 ? 1.176 4.369 0.272 1.00 87.81 97 TYR A O 1
ATOM 749 N N . ILE A 1 98 ? 2.831 5.545 -0.688 1.00 89.56 98 ILE A N 1
ATOM 750 C CA . ILE A 1 98 ? 3.244 6.262 0.532 1.00 89.56 98 ILE A CA 1
ATOM 751 C C . ILE A 1 98 ? 2.052 7.001 1.154 1.00 89.56 98 ILE A C 1
ATOM 753 O O . ILE A 1 98 ? 1.786 6.851 2.349 1.00 89.56 98 ILE A O 1
ATOM 757 N N . VAL A 1 99 ? 1.310 7.773 0.353 1.00 91.00 99 VAL A N 1
ATOM 758 C CA . VAL A 1 99 ? 0.154 8.555 0.827 1.00 91.00 99 VAL A CA 1
ATOM 759 C C . VAL A 1 99 ? -0.915 7.649 1.439 1.00 91.00 99 VAL A C 1
ATOM 761 O O . VAL A 1 99 ? -1.455 7.956 2.505 1.00 91.00 99 VAL A O 1
ATOM 764 N N . ILE A 1 100 ? -1.199 6.510 0.812 1.00 89.00 100 ILE A N 1
ATOM 765 C CA . ILE A 1 100 ? -2.199 5.559 1.304 1.00 89.00 100 ILE A CA 1
ATOM 766 C C . ILE A 1 100 ? -1.754 4.893 2.606 1.00 89.00 100 ILE A C 1
ATOM 768 O O . ILE A 1 100 ? -2.549 4.817 3.544 1.00 89.00 100 ILE A O 1
ATOM 772 N N . ILE A 1 101 ? -0.493 4.475 2.722 1.00 89.00 101 ILE A N 1
ATOM 773 C CA . ILE A 1 101 ? 0.018 3.876 3.962 1.00 89.00 101 ILE A CA 1
ATOM 774 C C . ILE A 1 101 ? 0.053 4.893 5.107 1.00 89.00 101 ILE A C 1
ATOM 776 O O . ILE A 1 101 ? -0.305 4.549 6.238 1.00 89.00 101 ILE A O 1
ATOM 780 N N . LEU A 1 102 ? 0.394 6.157 4.839 1.00 89.00 102 LEU A N 1
ATOM 781 C CA . LEU A 1 102 ? 0.276 7.232 5.828 1.00 89.00 102 LEU A CA 1
ATOM 782 C C . LEU A 1 102 ? -1.176 7.422 6.277 1.00 89.00 102 LEU A C 1
ATOM 784 O O . LEU A 1 102 ? -1.446 7.513 7.475 1.00 89.00 102 LEU A O 1
ATOM 788 N N . ASN A 1 103 ? -2.126 7.415 5.342 1.00 89.06 103 ASN A N 1
ATOM 789 C CA . ASN A 1 103 ? -3.548 7.523 5.651 1.00 89.06 103 ASN A CA 1
ATOM 790 C C . ASN A 1 103 ? -4.054 6.340 6.502 1.00 89.06 103 ASN A C 1
ATOM 792 O O . ASN A 1 103 ? -4.748 6.558 7.500 1.00 89.06 103 ASN A O 1
ATOM 796 N N . VAL A 1 104 ? -3.664 5.102 6.176 1.00 87.06 104 VAL A N 1
ATOM 797 C CA . VAL A 1 104 ? -3.945 3.903 6.992 1.00 87.06 104 VAL A CA 1
ATOM 798 C C . VAL A 1 104 ? -3.367 4.063 8.398 1.00 87.06 104 VAL A C 1
ATOM 800 O O . VAL A 1 104 ? -4.075 3.861 9.385 1.00 87.06 104 VAL A O 1
ATOM 803 N N . THR A 1 105 ? -2.105 4.485 8.495 1.00 86.44 105 THR A N 1
ATOM 804 C CA . THR A 1 105 ? -1.381 4.670 9.760 1.00 86.44 105 THR A CA 1
ATOM 805 C C . THR A 1 105 ? -2.067 5.693 10.657 1.00 86.44 105 THR A C 1
ATOM 807 O O . THR A 1 105 ? -2.352 5.406 11.820 1.00 86.44 105 THR A O 1
ATOM 810 N N . LEU A 1 106 ? -2.389 6.871 10.116 1.00 86.44 106 LEU A N 1
ATOM 811 C CA . LEU A 1 106 ? -3.080 7.928 10.853 1.00 86.44 106 LEU A CA 1
ATOM 812 C C . LEU A 1 106 ? -4.469 7.471 11.302 1.00 86.44 106 LEU A C 1
ATOM 814 O O . LEU A 1 106 ? -4.845 7.687 12.452 1.00 86.44 106 LEU A O 1
ATOM 818 N N . SER A 1 107 ? -5.211 6.788 10.429 1.00 84.88 107 SER A N 1
ATOM 819 C CA . SER A 1 107 ? -6.548 6.277 10.749 1.00 84.88 107 SER A CA 1
ATOM 820 C C . SER A 1 107 ? -6.504 5.251 11.885 1.00 84.88 107 SER A C 1
ATOM 822 O O . SER A 1 107 ? -7.282 5.352 12.833 1.00 84.88 107 SER A O 1
ATOM 824 N N . ALA A 1 108 ? -5.556 4.311 11.836 1.00 82.31 108 ALA A N 1
ATOM 825 C CA . ALA A 1 108 ? -5.342 3.326 12.893 1.00 82.31 108 ALA A CA 1
ATOM 826 C C . ALA A 1 108 ? -4.895 3.983 14.210 1.00 82.31 108 ALA A C 1
ATOM 828 O O . ALA A 1 108 ? -5.382 3.614 15.278 1.00 82.31 108 ALA A O 1
ATOM 829 N N . PHE A 1 109 ? -4.007 4.980 14.146 1.00 82.81 109 PHE A N 1
ATOM 830 C CA . PHE A 1 109 ? -3.528 5.712 15.318 1.00 82.81 109 PHE A CA 1
ATOM 831 C C . PHE A 1 109 ? -4.646 6.502 16.008 1.00 82.81 109 PHE A C 1
ATOM 833 O O . PHE A 1 109 ? -4.800 6.413 17.227 1.00 82.81 109 PHE A O 1
ATOM 840 N N . PHE A 1 110 ? -5.455 7.247 15.248 1.00 81.88 110 PHE A N 1
ATOM 841 C CA . PHE A 1 110 ? -6.585 7.989 15.809 1.00 81.88 110 PHE A CA 1
ATOM 842 C C . PHE A 1 110 ? -7.628 7.052 16.415 1.00 81.88 110 PHE A C 1
ATOM 844 O O . PHE A 1 110 ? -8.108 7.324 17.515 1.00 81.88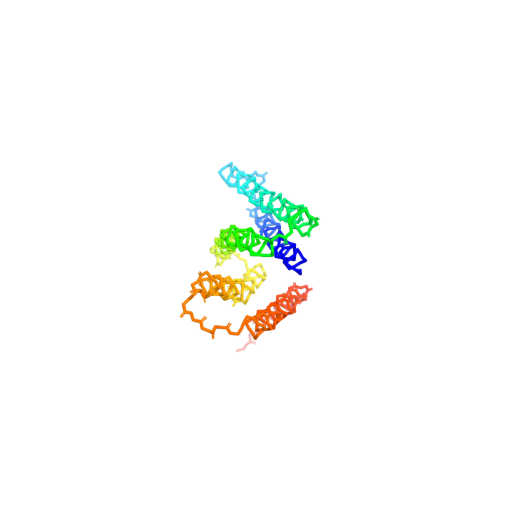 110 PHE A O 1
ATOM 851 N N . LEU A 1 111 ? -7.913 5.926 15.752 1.00 77.62 111 LEU A N 1
ATOM 852 C CA . LEU A 1 111 ? -8.805 4.898 16.283 1.00 77.62 111 LEU A CA 1
ATOM 853 C C . LEU A 1 111 ? -8.259 4.295 17.589 1.00 77.62 111 LEU A C 1
ATOM 855 O O . LEU A 1 111 ? -9.004 4.135 18.555 1.00 77.62 111 LEU A O 1
ATOM 859 N N . TRP A 1 112 ? -6.957 4.000 17.655 1.00 78.94 112 TRP A N 1
ATOM 860 C CA . TRP A 1 112 ? -6.313 3.502 18.873 1.00 78.94 112 TRP A CA 1
ATOM 861 C C . TRP A 1 112 ? -6.393 4.514 20.019 1.00 78.94 112 TRP A C 1
ATOM 863 O O . TRP A 1 112 ? -6.741 4.139 21.137 1.00 78.94 112 TRP A O 1
ATOM 873 N N . ARG A 1 113 ? -6.142 5.798 19.741 1.00 74.88 113 ARG A N 1
ATOM 874 C CA . ARG A 1 113 ? -6.221 6.873 20.739 1.00 74.88 113 ARG A CA 1
ATOM 875 C C . ARG A 1 113 ? -7.634 7.061 21.296 1.00 74.88 113 ARG A C 1
ATOM 877 O O . ARG A 1 113 ? -7.764 7.385 22.475 1.00 74.88 113 ARG A O 1
ATOM 884 N N . SER A 1 114 ? -8.676 6.887 20.480 1.00 69.19 114 SER A N 1
ATOM 885 C CA . SER A 1 114 ? -10.056 6.872 20.988 1.00 69.19 114 SER A CA 1
ATOM 886 C C . SER A 1 114 ? -10.333 5.619 21.822 1.00 69.19 114 SER A C 1
ATOM 888 O O . SER A 1 114 ? -10.930 5.707 22.884 1.00 69.19 114 SER A O 1
ATOM 890 N N . LEU A 1 115 ? -9.823 4.461 21.397 1.00 66.81 115 LEU A N 1
ATOM 891 C CA . LEU A 1 115 ? -10.071 3.167 22.036 1.00 66.81 115 LEU A CA 1
ATOM 892 C C . LEU A 1 115 ? -9.395 2.971 23.389 1.00 66.81 115 LEU A C 1
ATOM 894 O O . LEU A 1 115 ? -9.980 2.342 24.269 1.00 66.81 115 LEU A O 1
ATOM 898 N N . SER A 1 116 ? -8.181 3.499 23.562 1.00 59.94 116 SER A N 1
ATOM 899 C CA . SER A 1 116 ? -7.399 3.353 24.796 1.00 59.94 116 SER A CA 1
ATOM 900 C C . SER A 1 116 ? -8.075 3.973 26.021 1.00 59.94 116 SER A C 1
ATOM 902 O O . SER A 1 116 ? -7.568 3.838 27.130 1.00 59.94 116 SER A O 1
ATOM 904 N N . ARG A 1 117 ? -9.180 4.700 25.829 1.00 59.03 117 ARG A N 1
ATOM 905 C CA . ARG A 1 117 ? -9.961 5.307 26.903 1.00 59.03 117 ARG A CA 1
ATOM 906 C C . ARG A 1 117 ? -11.133 4.443 27.372 1.00 59.03 117 ARG A C 1
ATOM 908 O O . ARG A 1 117 ? -11.575 4.656 28.493 1.00 59.03 117 ARG A O 1
ATOM 915 N N . GLU A 1 118 ? -11.633 3.499 26.565 1.00 54.59 118 GLU A N 1
ATOM 916 C CA . GLU A 1 118 ? -13.031 3.054 26.717 1.00 54.59 118 GLU A CA 1
ATOM 917 C C . GLU A 1 118 ? -13.292 1.530 26.617 1.00 54.59 118 GLU A C 1
ATOM 919 O O . GLU A 1 118 ? -14.225 1.069 27.268 1.00 54.59 118 GLU A O 1
ATOM 924 N N . VAL A 1 119 ? -12.523 0.697 25.880 1.00 57.34 119 VAL A N 1
ATOM 925 C CA . VAL A 1 119 ? -12.875 -0.747 25.708 1.00 57.34 119 VAL A CA 1
ATOM 926 C C . VAL A 1 119 ? -11.672 -1.696 25.523 1.00 57.34 119 VAL A C 1
ATOM 928 O O . VAL A 1 119 ? -10.969 -1.625 24.517 1.00 57.34 119 VAL A O 1
ATOM 931 N N . ALA A 1 120 ? -11.527 -2.702 26.402 1.00 58.44 120 ALA A N 1
ATOM 932 C CA . ALA A 1 120 ? -10.407 -3.664 26.419 1.00 58.44 120 ALA A CA 1
ATOM 933 C C . ALA A 1 120 ? -10.335 -4.647 25.222 1.00 58.44 120 ALA A C 1
ATOM 935 O O . ALA A 1 120 ? -9.247 -5.027 24.791 1.00 58.44 120 ALA A O 1
ATOM 936 N N . LEU A 1 121 ? -11.468 -5.080 24.650 1.00 53.97 121 LEU A N 1
ATOM 937 C CA . LEU A 1 121 ? -11.467 -6.091 23.573 1.00 53.97 121 LEU A CA 1
ATOM 938 C C . LEU A 1 121 ? -11.254 -5.475 22.179 1.00 53.97 121 LEU A C 1
ATOM 940 O O . LEU A 1 121 ? -10.578 -6.046 21.324 1.00 53.97 121 LEU A O 1
ATOM 944 N N . ALA A 1 122 ? -11.784 -4.270 21.955 1.00 56.72 122 ALA A N 1
ATOM 945 C CA . ALA A 1 122 ? -11.522 -3.496 20.743 1.00 56.72 122 ALA A CA 1
ATOM 946 C C . ALA A 1 122 ? -10.087 -2.939 20.691 1.00 56.72 122 ALA A C 1
ATOM 948 O O . ALA A 1 122 ? -9.563 -2.645 19.611 1.00 56.72 122 ALA A O 1
ATOM 949 N N . GLU A 1 123 ? -9.435 -2.883 21.850 1.00 65.62 123 GLU A N 1
ATOM 950 C CA . GLU A 1 123 ? -8.035 -2.531 21.994 1.00 65.62 123 GLU A CA 1
ATOM 951 C C . GLU A 1 123 ? -7.095 -3.566 21.361 1.00 65.62 123 GLU A C 1
ATOM 953 O O . GLU A 1 123 ? -6.133 -3.166 20.712 1.00 65.62 123 GLU A O 1
ATOM 958 N N . HIS A 1 124 ? -7.362 -4.876 21.477 1.00 71.88 124 HIS A N 1
ATOM 959 C CA . HIS A 1 124 ? -6.425 -5.914 21.016 1.00 71.88 124 HIS A CA 1
ATOM 960 C C . HIS A 1 124 ? -6.172 -5.851 19.506 1.00 71.88 124 HIS A C 1
ATOM 962 O O . HIS A 1 124 ? -5.030 -5.784 19.059 1.00 71.88 124 HIS A O 1
ATOM 968 N N . ILE A 1 125 ? -7.243 -5.803 18.719 1.00 72.12 125 ILE A N 1
ATOM 969 C CA . ILE A 1 125 ? -7.182 -5.807 17.256 1.00 72.12 125 ILE A CA 1
ATOM 970 C C . ILE A 1 125 ? -6.494 -4.541 16.727 1.00 72.12 125 ILE A C 1
ATOM 972 O O . ILE A 1 125 ? -5.557 -4.616 15.934 1.00 72.12 125 ILE A O 1
ATOM 976 N N . THR A 1 126 ? -6.923 -3.367 17.197 1.00 73.75 126 THR A N 1
ATOM 977 C CA . THR A 1 126 ? -6.335 -2.085 16.775 1.00 73.75 126 THR A CA 1
ATOM 978 C C . THR A 1 126 ? -4.870 -1.994 17.203 1.00 73.75 126 THR A C 1
ATOM 980 O O . THR A 1 126 ? -4.032 -1.480 16.465 1.00 73.75 126 THR A O 1
ATOM 983 N N . ARG A 1 127 ? -4.528 -2.570 18.362 1.00 77.38 127 ARG A N 1
ATOM 984 C CA . ARG A 1 127 ? -3.152 -2.693 18.844 1.00 77.38 127 ARG A CA 1
ATOM 985 C C . ARG A 1 127 ? -2.316 -3.621 17.961 1.00 77.38 127 ARG A C 1
ATOM 987 O O . ARG A 1 127 ? -1.173 -3.273 17.701 1.00 77.38 127 ARG A O 1
ATOM 994 N N . VAL A 1 128 ? -2.847 -4.744 17.471 1.00 80.81 128 VAL A N 1
ATOM 995 C CA . VAL A 1 128 ? -2.129 -5.621 16.523 1.00 80.81 128 VAL A CA 1
ATOM 996 C C . VAL A 1 128 ? -1.861 -4.894 15.205 1.00 80.81 128 VAL A C 1
ATOM 998 O O . VAL A 1 128 ? -0.730 -4.912 14.719 1.00 80.81 128 VAL A O 1
ATOM 1001 N N . ILE A 1 129 ? -2.860 -4.188 14.664 1.00 82.12 129 ILE A N 1
ATOM 1002 C CA . ILE A 1 129 ? -2.686 -3.384 13.446 1.00 82.12 129 ILE A CA 1
ATOM 1003 C C . ILE A 1 129 ? -1.586 -2.337 13.659 1.00 82.12 129 ILE A C 1
ATOM 1005 O O . ILE A 1 129 ? -0.648 -2.265 12.871 1.00 82.12 129 ILE A O 1
ATOM 1009 N N . LEU A 1 130 ? -1.654 -1.567 14.746 1.00 82.94 130 LEU A N 1
ATOM 1010 C CA . LEU A 1 130 ? -0.726 -0.464 14.994 1.00 82.94 130 LEU A CA 1
ATOM 1011 C C . LEU A 1 130 ? 0.687 -0.924 15.392 1.00 82.94 130 LEU A C 1
ATOM 1013 O O . LEU A 1 130 ? 1.658 -0.276 15.020 1.00 82.94 130 LEU A O 1
ATOM 1017 N N . LYS A 1 131 ? 0.822 -2.015 16.157 1.00 83.06 131 LYS A N 1
ATOM 1018 C CA . LYS A 1 131 ? 2.123 -2.493 16.662 1.00 83.06 131 LYS A CA 1
ATOM 1019 C C . LYS A 1 131 ? 2.843 -3.447 15.718 1.00 83.06 131 LYS A C 1
ATOM 1021 O O . LYS A 1 131 ? 4.059 -3.562 15.822 1.00 83.06 131 LYS A O 1
ATOM 1026 N N . HIS A 1 132 ? 2.121 -4.145 14.843 1.00 86.12 132 HIS A N 1
ATOM 1027 C CA . HIS A 1 132 ? 2.714 -5.178 13.992 1.00 86.12 132 HIS A CA 1
ATOM 1028 C C . HIS A 1 132 ? 2.519 -4.884 12.507 1.00 86.12 132 HIS A C 1
ATOM 1030 O O . HIS A 1 132 ? 3.501 -4.826 11.775 1.00 86.12 132 HIS A O 1
ATOM 1036 N N . ILE A 1 133 ? 1.286 -4.639 12.057 1.00 85.50 133 ILE A N 1
ATOM 1037 C CA . ILE A 1 133 ? 1.001 -4.479 10.620 1.00 85.50 133 ILE A CA 1
ATOM 1038 C C . ILE A 1 133 ? 1.531 -3.139 10.091 1.00 85.50 133 ILE A C 1
ATOM 1040 O O . ILE A 1 133 ? 2.246 -3.112 9.095 1.00 85.50 133 ILE A O 1
ATOM 1044 N N . VAL A 1 134 ? 1.232 -2.026 10.764 1.00 86.19 134 VAL A N 1
ATOM 1045 C CA . VAL A 1 134 ? 1.650 -0.679 10.341 1.00 86.19 134 VAL A CA 1
ATOM 1046 C C . VAL A 1 134 ? 3.177 -0.545 10.237 1.00 86.19 134 VAL A C 1
ATOM 1048 O O . VAL A 1 134 ? 3.639 -0.096 9.189 1.00 86.19 134 VAL A O 1
ATOM 1051 N N . PRO A 1 135 ? 3.990 -0.969 11.228 1.00 86.69 135 PRO A N 1
ATOM 1052 C CA . PRO A 1 135 ? 5.446 -0.905 11.110 1.00 86.69 135 PRO A CA 1
ATOM 1053 C C . PRO A 1 135 ? 5.989 -1.714 9.930 1.00 86.69 135 PRO A C 1
ATOM 1055 O O . PRO A 1 135 ? 6.884 -1.237 9.239 1.00 86.69 135 PRO A O 1
ATOM 1058 N N . LEU A 1 136 ? 5.424 -2.896 9.653 1.00 87.94 136 LEU A N 1
ATOM 1059 C CA . LEU A 1 136 ? 5.808 -3.701 8.490 1.00 87.94 136 LEU A CA 1
ATOM 1060 C C . LEU A 1 136 ? 5.497 -2.978 7.173 1.00 87.94 136 LEU A C 1
ATOM 1062 O O . LEU A 1 136 ? 6.340 -2.940 6.278 1.00 87.94 136 LEU A O 1
ATOM 1066 N N . LEU A 1 137 ? 4.319 -2.358 7.064 1.00 86.38 137 LEU A N 1
ATOM 1067 C CA . LEU A 1 137 ? 3.941 -1.586 5.878 1.00 86.38 137 LEU A CA 1
ATOM 1068 C C . LEU A 1 137 ? 4.823 -0.346 5.694 1.00 86.38 137 LEU A C 1
ATOM 1070 O O . LEU A 1 137 ? 5.243 -0.074 4.573 1.00 86.38 137 LEU A O 1
ATOM 1074 N N . ILE A 1 138 ? 5.159 0.366 6.774 1.00 87.62 138 ILE A N 1
ATOM 1075 C CA . ILE A 1 138 ? 6.084 1.510 6.733 1.00 87.62 138 ILE A CA 1
ATOM 1076 C C . ILE A 1 138 ? 7.476 1.057 6.288 1.00 87.62 138 ILE A C 1
ATOM 1078 O O . ILE A 1 138 ? 8.044 1.659 5.380 1.00 87.62 138 ILE A O 1
ATOM 1082 N N . MET A 1 139 ? 8.015 -0.017 6.873 1.00 88.69 139 MET A N 1
ATOM 1083 C CA . MET A 1 139 ? 9.317 -0.567 6.479 1.00 88.69 139 MET A CA 1
ATOM 1084 C C . MET A 1 139 ? 9.342 -0.947 5.000 1.00 88.69 139 MET A C 1
ATOM 1086 O O . MET A 1 139 ? 10.306 -0.648 4.300 1.00 88.69 139 MET A O 1
ATOM 1090 N N . ARG A 1 140 ? 8.260 -1.544 4.497 1.00 87.44 140 ARG A N 1
ATOM 1091 C CA . ARG A 1 140 ? 8.137 -1.881 3.080 1.00 87.44 140 ARG A CA 1
ATOM 1092 C C . ARG A 1 140 ? 8.059 -0.652 2.182 1.00 87.44 140 ARG A C 1
ATOM 1094 O O . ARG A 1 140 ? 8.691 -0.637 1.133 1.00 87.44 140 ARG A O 1
ATOM 1101 N N . VAL A 1 141 ? 7.310 0.373 2.579 1.00 87.56 141 VAL A N 1
ATOM 1102 C CA . VAL A 1 141 ? 7.258 1.649 1.854 1.00 87.56 141 VAL A CA 1
ATOM 1103 C C . VAL A 1 141 ? 8.642 2.290 1.777 1.00 87.56 141 VAL A C 1
ATOM 1105 O O . VAL A 1 141 ? 9.053 2.707 0.698 1.00 87.56 141 VAL A O 1
ATOM 1108 N N . LEU A 1 142 ? 9.376 2.327 2.892 1.00 88.06 142 LEU A N 1
ATOM 1109 C CA . LEU A 1 142 ? 10.745 2.842 2.929 1.00 88.06 142 LEU A CA 1
ATOM 1110 C C . LEU A 1 142 ? 11.668 2.032 2.019 1.00 88.06 142 LEU A C 1
ATOM 1112 O O . LEU A 1 142 ? 12.434 2.616 1.263 1.00 88.06 142 LEU A O 1
ATOM 1116 N N . PHE A 1 143 ? 11.556 0.703 2.042 1.00 89.31 143 PHE A N 1
ATOM 1117 C CA . PHE A 1 143 ? 12.332 -0.162 1.162 1.00 89.31 143 PHE A CA 1
ATOM 1118 C C . PHE A 1 143 ? 12.039 0.120 -0.320 1.00 89.31 143 PHE A C 1
ATOM 1120 O O . PHE A 1 143 ? 12.974 0.360 -1.079 1.00 89.31 143 PHE A O 1
ATOM 1127 N N . LYS A 1 144 ? 10.759 0.179 -0.721 1.00 86.62 144 LYS A N 1
ATOM 1128 C CA . LYS A 1 144 ? 10.363 0.535 -2.096 1.00 86.62 144 LYS A CA 1
ATOM 1129 C C . LYS A 1 144 ? 10.901 1.904 -2.498 1.00 86.62 144 LYS A C 1
ATOM 1131 O O . LYS A 1 144 ? 11.450 2.043 -3.579 1.00 86.62 144 LYS A O 1
ATOM 1136 N N . PHE A 1 145 ? 10.811 2.892 -1.612 1.00 87.19 145 PHE A N 1
ATOM 1137 C CA . PHE A 1 145 ? 11.360 4.225 -1.849 1.00 87.19 145 PHE A CA 1
ATOM 1138 C C . PHE A 1 145 ? 12.891 4.221 -2.013 1.00 87.19 145 PHE A C 1
ATOM 1140 O O . PHE A 1 145 ? 13.426 4.929 -2.861 1.00 87.19 145 PHE A O 1
ATOM 1147 N N . CYS A 1 146 ? 13.614 3.399 -1.249 1.00 87.75 146 CYS A N 1
ATOM 1148 C CA . CYS A 1 146 ? 15.052 3.220 -1.443 1.00 87.75 146 CYS A CA 1
ATOM 1149 C C . CYS A 1 146 ? 15.367 2.577 -2.800 1.00 87.75 146 CYS A C 1
ATOM 1151 O O . CYS A 1 146 ? 16.231 3.089 -3.506 1.00 87.75 146 CYS A O 1
ATOM 1153 N N . VAL A 1 147 ? 14.656 1.508 -3.182 1.00 86.56 147 VAL A N 1
ATOM 1154 C CA . VAL A 1 147 ? 14.789 0.870 -4.507 1.00 86.56 147 VAL A CA 1
ATOM 1155 C C . VAL A 1 147 ? 14.532 1.888 -5.618 1.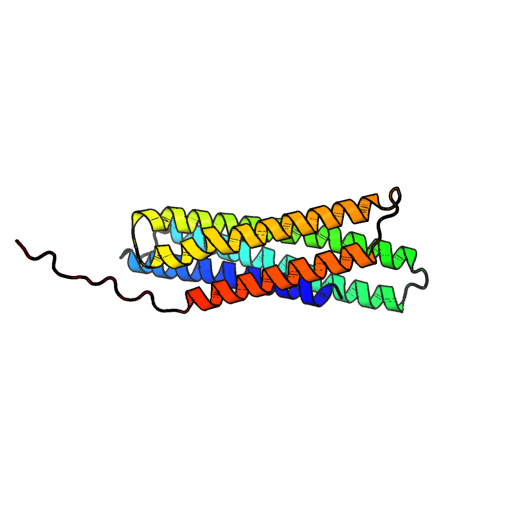00 86.56 147 VAL A C 1
ATOM 1157 O O . VAL A 1 147 ? 15.307 1.977 -6.568 1.00 86.56 147 VAL A O 1
ATOM 1160 N N . ASP A 1 148 ? 13.498 2.707 -5.465 1.00 85.88 148 ASP A N 1
ATOM 1161 C CA . ASP A 1 148 ? 13.136 3.775 -6.390 1.00 85.88 148 ASP A CA 1
ATOM 1162 C C . ASP A 1 148 ? 14.292 4.756 -6.613 1.00 85.88 148 ASP A C 1
ATOM 1164 O O . ASP A 1 148 ? 14.762 4.925 -7.735 1.00 85.88 148 ASP A O 1
ATOM 1168 N N . ILE A 1 149 ? 14.849 5.308 -5.530 1.00 84.19 149 ILE A N 1
ATOM 1169 C CA . ILE A 1 149 ? 16.011 6.204 -5.592 1.00 84.19 149 ILE A CA 1
ATOM 1170 C C . ILE A 1 149 ? 17.215 5.500 -6.226 1.00 84.19 149 ILE A C 1
ATOM 1172 O O . ILE A 1 149 ? 17.883 6.062 -7.095 1.00 84.19 149 ILE A O 1
ATOM 1176 N N . THR A 1 150 ? 17.515 4.273 -5.793 1.00 82.19 150 THR A N 1
ATOM 1177 C CA . THR A 1 150 ? 18.657 3.498 -6.292 1.00 82.19 150 THR A CA 1
ATOM 1178 C C . THR A 1 150 ? 18.547 3.256 -7.797 1.00 82.19 150 THR A C 1
ATOM 1180 O O . THR A 1 150 ? 19.525 3.443 -8.521 1.00 82.19 150 THR A O 1
ATOM 1183 N N . THR A 1 151 ? 17.358 2.914 -8.291 1.00 78.75 151 THR A N 1
ATOM 1184 C CA . THR A 1 151 ? 17.125 2.710 -9.725 1.00 78.75 151 THR A CA 1
ATOM 1185 C C . THR A 1 151 ? 17.129 4.022 -10.514 1.00 78.75 151 THR A C 1
ATOM 1187 O O . THR A 1 151 ? 17.683 4.037 -11.615 1.00 78.75 151 THR A O 1
ATOM 1190 N N . SER A 1 152 ? 16.651 5.142 -9.954 1.00 76.38 152 SER A N 1
ATOM 1191 C CA . SER A 1 152 ? 16.735 6.466 -10.599 1.00 76.38 152 SER A CA 1
ATOM 1192 C C . SER A 1 152 ? 18.162 6.971 -10.793 1.00 76.38 152 SER A C 1
ATOM 1194 O O . SER A 1 152 ? 18.446 7.638 -11.785 1.00 76.38 152 SER A O 1
ATOM 1196 N N . VAL A 1 153 ? 19.054 6.700 -9.836 1.00 72.88 153 VAL A N 1
ATOM 1197 C CA . VAL A 1 153 ? 20.435 7.221 -9.832 1.00 72.88 153 VAL A CA 1
ATOM 1198 C C . VAL A 1 153 ? 21.407 6.273 -10.551 1.00 72.88 153 VAL A C 1
ATOM 1200 O O . VAL A 1 153 ? 22.528 6.662 -10.873 1.00 72.88 153 VAL A O 1
ATOM 1203 N N . SER A 1 154 ? 20.967 5.055 -10.888 1.00 61.53 154 SER A N 1
ATOM 1204 C CA . SER A 1 154 ? 21.783 3.966 -11.453 1.00 61.53 154 SER A CA 1
ATOM 1205 C C . SER A 1 154 ? 22.568 4.288 -12.732 1.00 61.53 154 SER A C 1
ATOM 1207 O O . SER A 1 154 ? 23.497 3.564 -13.068 1.00 61.53 154 SER A O 1
ATOM 1209 N N . SER A 1 155 ? 22.303 5.408 -13.412 1.00 58.22 155 SER A N 1
ATOM 1210 C CA . SER A 1 155 ? 23.165 5.891 -14.500 1.00 58.22 155 SER A CA 1
ATOM 1211 C C . SER A 1 155 ? 24.626 6.156 -14.088 1.00 58.22 155 SER A C 1
ATOM 1213 O O . SER A 1 155 ? 25.471 6.291 -14.969 1.00 58.22 155 SER A O 1
ATOM 1215 N N . SER A 1 156 ? 24.935 6.246 -12.786 1.00 57.22 156 SER A N 1
ATOM 1216 C CA . SER A 1 156 ? 26.288 6.496 -12.260 1.00 57.22 156 SER A CA 1
ATOM 1217 C C . SER A 1 156 ? 26.891 5.359 -11.421 1.00 57.22 156 SER A C 1
ATOM 1219 O O . SER A 1 156 ? 28.066 5.445 -11.067 1.00 57.22 156 SER A O 1
ATOM 1221 N N . LEU A 1 157 ? 26.134 4.301 -11.106 1.00 61.66 157 LEU A N 1
ATOM 1222 C CA . LEU A 1 157 ? 26.600 3.158 -10.312 1.00 61.66 157 LEU A CA 1
ATOM 1223 C C . LEU A 1 157 ? 26.286 1.845 -11.030 1.00 61.66 157 LEU A C 1
ATOM 1225 O O . LEU A 1 157 ? 25.146 1.615 -11.426 1.00 61.66 157 LEU A O 1
ATOM 1229 N N . GLU A 1 158 ? 27.273 0.952 -11.118 1.00 70.12 158 GLU A N 1
ATOM 1230 C CA . GLU A 1 158 ? 27.085 -0.436 -11.560 1.00 70.12 158 GLU A CA 1
ATOM 1231 C C . GLU A 1 158 ? 26.277 -1.222 -10.511 1.00 70.12 158 GLU A C 1
ATOM 1233 O O . GLU A 1 158 ? 26.805 -1.989 -9.708 1.00 70.12 158 GLU A O 1
ATOM 1238 N N . ILE A 1 159 ? 24.967 -0.984 -10.470 1.00 74.38 159 ILE A N 1
ATOM 1239 C CA . ILE A 1 159 ? 24.034 -1.712 -9.613 1.00 74.38 159 ILE A CA 1
ATOM 1240 C C . ILE A 1 159 ? 23.541 -2.933 -10.378 1.00 74.38 159 ILE A C 1
ATOM 1242 O O . ILE A 1 159 ? 22.993 -2.822 -11.474 1.00 74.38 159 ILE A O 1
ATOM 1246 N N . ASN A 1 160 ? 23.692 -4.109 -9.772 1.00 82.75 160 ASN A N 1
ATOM 1247 C CA . ASN A 1 160 ? 23.101 -5.331 -10.297 1.00 82.75 160 ASN A CA 1
ATOM 1248 C C . ASN A 1 160 ? 21.573 -5.295 -10.090 1.00 82.75 160 ASN A C 1
ATOM 1250 O O . ASN A 1 160 ? 21.072 -5.578 -8.999 1.00 82.75 160 ASN A O 1
ATOM 1254 N N . LEU A 1 161 ? 20.846 -4.917 -11.144 1.00 79.38 161 LEU A N 1
ATOM 1255 C CA . LEU A 1 161 ? 19.387 -4.782 -11.137 1.00 79.38 161 LEU A CA 1
ATOM 1256 C C . LEU A 1 161 ? 18.669 -6.116 -10.886 1.00 79.38 161 LEU A C 1
ATOM 1258 O O . LEU A 1 161 ? 17.620 -6.117 -10.246 1.00 79.38 161 LEU A O 1
ATOM 1262 N N . ASP A 1 162 ? 19.249 -7.241 -11.311 1.00 79.88 162 ASP A N 1
ATOM 1263 C CA . ASP A 1 162 ? 18.673 -8.571 -11.079 1.00 79.88 162 ASP A CA 1
ATOM 1264 C C . ASP A 1 162 ? 18.729 -8.941 -9.594 1.00 79.88 162 ASP A C 1
ATOM 1266 O O . ASP A 1 162 ? 17.750 -9.418 -9.017 1.00 79.88 162 ASP A O 1
ATOM 1270 N N . ALA A 1 163 ? 19.862 -8.660 -8.943 1.00 84.81 163 ALA A N 1
ATOM 1271 C CA . ALA A 1 163 ? 20.005 -8.846 -7.503 1.00 84.81 163 ALA A CA 1
ATOM 1272 C C . ALA A 1 163 ? 19.052 -7.925 -6.726 1.00 84.81 163 ALA A C 1
ATOM 1274 O O . ALA A 1 163 ? 18.423 -8.365 -5.764 1.00 84.81 163 ALA A O 1
ATOM 1275 N N . LEU A 1 164 ? 18.904 -6.669 -7.158 1.00 83.88 164 LEU A N 1
ATOM 1276 C CA . LEU A 1 164 ? 17.982 -5.718 -6.537 1.00 83.88 164 LEU A CA 1
ATOM 1277 C C . LEU A 1 164 ? 16.521 -6.183 -6.653 1.00 83.88 164 LEU A C 1
ATOM 1279 O O . LEU A 1 164 ? 15.807 -6.184 -5.651 1.00 83.88 164 LEU A O 1
ATOM 1283 N N . GLY A 1 165 ? 16.106 -6.649 -7.835 1.00 82.38 165 GLY A N 1
ATOM 1284 C CA . GLY A 1 165 ? 14.766 -7.195 -8.062 1.00 82.38 165 GLY A CA 1
ATOM 1285 C C . GLY A 1 165 ? 14.491 -8.466 -7.252 1.00 82.38 165 GLY A C 1
ATOM 1286 O O . GLY A 1 165 ? 13.389 -8.643 -6.733 1.00 82.38 165 GLY A O 1
ATOM 1287 N N . LEU A 1 166 ? 15.497 -9.328 -7.063 1.00 85.50 166 LEU A N 1
ATOM 1288 C CA . LEU A 1 166 ? 15.377 -10.495 -6.185 1.00 85.50 166 LEU A CA 1
ATOM 1289 C C . LEU A 1 166 ? 15.160 -10.085 -4.722 1.00 85.50 166 LEU A C 1
ATOM 1291 O O . LEU A 1 166 ? 14.298 -10.649 -4.047 1.00 85.50 166 LEU A O 1
ATOM 1295 N N . VAL A 1 167 ? 15.925 -9.108 -4.225 1.00 88.00 167 VAL A N 1
ATOM 1296 C CA . VAL A 1 167 ? 15.761 -8.602 -2.853 1.00 88.00 167 VAL A CA 1
ATOM 1297 C C . VAL A 1 167 ? 14.377 -7.979 -2.677 1.00 88.00 167 VAL A C 1
ATOM 1299 O O . VAL A 1 167 ? 13.733 -8.236 -1.660 1.00 88.00 167 VAL A O 1
ATOM 1302 N N . GLU A 1 168 ? 13.886 -7.229 -3.667 1.00 85.88 168 GLU A N 1
ATOM 1303 C CA . GLU A 1 168 ? 12.526 -6.686 -3.652 1.00 85.88 168 GLU A CA 1
ATOM 1304 C C . GLU A 1 168 ? 11.482 -7.796 -3.515 1.00 85.88 168 GLU A C 1
ATOM 1306 O O . GLU A 1 168 ? 10.711 -7.781 -2.555 1.00 85.88 168 GLU A O 1
ATOM 1311 N N . ALA A 1 169 ? 11.528 -8.820 -4.369 1.00 85.31 169 ALA A N 1
ATOM 1312 C CA . ALA A 1 169 ? 10.589 -9.940 -4.311 1.00 85.31 169 ALA A CA 1
ATOM 1313 C C . ALA A 1 169 ? 10.609 -10.673 -2.952 1.00 85.31 169 ALA A C 1
ATOM 1315 O O . ALA A 1 169 ? 9.558 -11.043 -2.422 1.00 85.31 169 ALA A O 1
ATOM 1316 N N . ILE A 1 170 ? 11.791 -10.856 -2.351 1.00 88.25 170 ILE A N 1
ATOM 1317 C CA . ILE A 1 170 ? 11.935 -11.472 -1.021 1.00 88.25 170 ILE A CA 1
ATOM 1318 C C . ILE A 1 170 ? 11.263 -10.607 0.052 1.00 88.25 170 ILE A C 1
ATOM 1320 O O . ILE A 1 170 ? 10.484 -11.119 0.861 1.00 88.25 170 ILE A O 1
ATOM 1324 N N . VAL A 1 171 ? 11.542 -9.300 0.063 1.00 89.00 171 VAL A N 1
ATOM 1325 C CA . VAL A 1 171 ? 10.966 -8.360 1.037 1.00 89.00 171 VAL A CA 1
ATOM 1326 C C . VAL A 1 171 ? 9.446 -8.304 0.899 1.00 89.00 171 VAL A C 1
ATOM 1328 O O . VAL A 1 171 ? 8.735 -8.319 1.910 1.00 89.00 171 VAL A O 1
ATOM 1331 N N . GLU A 1 172 ? 8.926 -8.284 -0.327 1.00 85.62 172 GLU A N 1
ATOM 1332 C CA . GLU A 1 172 ? 7.488 -8.306 -0.587 1.00 85.62 172 GLU A CA 1
ATOM 1333 C C . GLU A 1 172 ? 6.837 -9.592 -0.089 1.00 85.62 172 GLU A C 1
ATOM 1335 O O . GLU A 1 172 ? 5.878 -9.527 0.683 1.00 85.62 172 GLU A O 1
ATOM 1340 N N . CYS A 1 173 ? 7.401 -10.750 -0.437 1.00 86.31 173 CYS A N 1
ATOM 1341 C CA . CYS A 1 173 ? 6.888 -12.046 -0.008 1.00 86.31 173 CYS A CA 1
ATOM 1342 C C . CYS A 1 173 ? 6.838 -12.163 1.522 1.00 86.31 173 CYS A C 1
ATOM 1344 O O . CYS A 1 173 ? 5.813 -12.562 2.081 1.00 86.31 173 CYS A O 1
ATOM 1346 N N . ILE A 1 174 ? 7.916 -11.779 2.216 1.00 90.19 174 ILE A N 1
ATOM 1347 C CA . ILE A 1 174 ? 7.975 -11.804 3.685 1.00 90.19 174 ILE A CA 1
ATOM 1348 C C . ILE A 1 174 ? 6.931 -10.858 4.277 1.00 90.19 174 ILE A C 1
ATOM 1350 O O . ILE A 1 174 ? 6.222 -11.228 5.214 1.00 90.19 174 ILE A O 1
ATOM 1354 N N . THR A 1 175 ? 6.802 -9.650 3.723 1.00 88.00 175 THR A N 1
ATOM 1355 C CA . THR A 1 175 ? 5.849 -8.659 4.232 1.00 88.00 175 THR A CA 1
ATOM 1356 C C . THR A 1 175 ? 4.414 -9.140 4.061 1.00 88.00 175 THR A C 1
ATOM 1358 O O . THR A 1 175 ? 3.640 -9.097 5.016 1.00 88.00 175 THR A O 1
ATOM 1361 N N . TYR A 1 176 ? 4.050 -9.639 2.881 1.00 86.81 176 TYR A N 1
ATOM 1362 C CA . TYR A 1 176 ? 2.712 -10.162 2.618 1.00 86.81 176 TYR A CA 1
ATOM 1363 C C . TYR A 1 176 ? 2.382 -11.369 3.491 1.00 86.81 176 TYR A C 1
ATOM 1365 O O . TYR A 1 176 ? 1.313 -11.403 4.102 1.00 86.81 176 TYR A O 1
ATOM 1373 N N . ALA A 1 177 ? 3.313 -12.316 3.625 1.00 88.00 177 ALA A N 1
ATOM 1374 C CA . ALA A 1 177 ? 3.139 -13.471 4.497 1.00 88.00 177 ALA A CA 1
ATOM 1375 C C . ALA A 1 177 ? 2.939 -13.048 5.962 1.00 88.00 177 ALA A C 1
ATOM 1377 O O . ALA A 1 177 ? 2.029 -13.543 6.628 1.00 88.00 177 ALA A O 1
ATOM 1378 N N . ALA A 1 178 ? 3.732 -12.091 6.454 1.00 87.81 178 ALA A N 1
ATOM 1379 C CA . ALA A 1 178 ? 3.608 -11.573 7.812 1.00 87.81 178 ALA A CA 1
ATOM 1380 C C . ALA A 1 178 ? 2.276 -10.841 8.035 1.00 87.81 178 ALA A C 1
ATOM 1382 O O . ALA A 1 178 ? 1.599 -11.096 9.032 1.00 87.81 178 ALA A O 1
ATOM 1383 N N . VAL A 1 179 ? 1.856 -9.974 7.107 1.00 86.44 179 VAL A N 1
ATOM 1384 C CA . VAL A 1 179 ? 0.561 -9.276 7.182 1.00 86.44 179 VAL A CA 1
ATOM 1385 C C . VAL A 1 179 ? -0.589 -10.280 7.196 1.00 86.44 179 VAL A C 1
ATOM 1387 O O . VAL A 1 179 ? -1.496 -10.154 8.021 1.00 86.44 179 VAL A O 1
ATOM 1390 N N . LEU A 1 180 ? -0.538 -11.308 6.349 1.00 85.44 180 LEU A N 1
ATOM 1391 C CA . LEU A 1 180 ? -1.561 -12.349 6.289 1.00 85.44 180 LEU A CA 1
ATOM 1392 C C . LEU A 1 180 ? -1.601 -13.178 7.581 1.00 85.44 180 LEU A C 1
ATOM 1394 O O . LEU A 1 180 ? -2.671 -13.360 8.159 1.00 85.44 180 LEU A O 1
ATOM 1398 N N . TYR A 1 181 ? -0.446 -13.601 8.096 1.00 85.75 181 TYR A N 1
ATOM 1399 C CA . TYR A 1 181 ? -0.334 -14.329 9.362 1.00 85.75 181 TYR A CA 1
ATOM 1400 C C . TYR A 1 181 ? -0.881 -13.529 10.557 1.00 85.75 181 TYR A C 1
ATOM 1402 O O . TYR A 1 181 ? -1.655 -14.044 11.372 1.00 85.75 181 TYR A O 1
ATOM 1410 N N . MET A 1 182 ? -0.531 -12.244 10.646 1.00 83.56 182 MET A N 1
ATOM 1411 C CA . MET A 1 182 ? -1.047 -11.353 11.689 1.00 83.56 182 MET A CA 1
ATOM 1412 C C . MET A 1 182 ? -2.556 -11.138 11.539 1.00 83.56 182 MET A C 1
ATOM 1414 O O . MET A 1 182 ? -3.272 -11.130 12.536 1.00 83.56 182 MET A O 1
ATOM 1418 N N . SER A 1 183 ? -3.057 -11.048 10.305 1.00 77.75 183 SER A N 1
ATOM 1419 C CA . SER A 1 183 ? -4.491 -10.908 10.020 1.00 77.75 183 SER A CA 1
ATOM 1420 C C . SER A 1 183 ? -5.288 -12.156 10.411 1.00 77.75 183 SER A C 1
ATOM 1422 O O . SER A 1 183 ? -6.374 -12.033 10.971 1.00 77.75 183 SER A O 1
ATOM 1424 N N . LEU A 1 184 ? -4.738 -13.359 10.218 1.00 78.06 184 LEU A N 1
ATOM 1425 C CA . LEU A 1 184 ? -5.346 -14.608 10.704 1.00 78.06 184 LEU A CA 1
ATOM 1426 C C . LEU A 1 184 ? -5.430 -14.651 12.235 1.00 78.06 184 LEU A C 1
ATOM 1428 O O . LEU A 1 184 ? -6.371 -15.209 12.798 1.00 78.06 184 LEU A O 1
ATOM 1432 N N . SER A 1 185 ? -4.471 -14.028 12.921 1.00 69.06 185 SER A N 1
ATOM 1433 C CA . SER A 1 185 ? -4.485 -13.917 14.382 1.00 69.06 185 SER A CA 1
ATOM 1434 C C . SER A 1 185 ? -5.589 -12.977 14.886 1.00 69.06 185 SER A C 1
ATOM 1436 O O . SER A 1 185 ? -6.090 -13.185 15.988 1.00 69.06 185 SER A O 1
ATOM 1438 N N . LEU A 1 186 ? -6.041 -12.012 14.069 1.00 66.38 186 LEU A N 1
ATOM 1439 C CA . LEU A 1 186 ? -7.189 -11.143 14.383 1.00 66.38 186 LEU A CA 1
ATOM 1440 C C . LEU A 1 186 ? -8.526 -11.899 14.403 1.00 66.38 186 LEU A C 1
ATOM 1442 O O . LEU A 1 186 ? -9.474 -11.433 15.031 1.00 66.38 186 LEU A O 1
ATOM 1446 N N . ALA A 1 187 ? -8.614 -13.042 13.715 1.00 62.03 187 ALA A N 1
ATOM 1447 C CA . ALA A 1 187 ? -9.821 -13.865 13.657 1.00 62.03 187 ALA A CA 1
ATOM 1448 C C . ALA A 1 187 ? -9.979 -14.795 14.872 1.00 62.03 187 ALA A C 1
ATOM 1450 O O . ALA A 1 187 ? -11.042 -15.391 15.054 1.00 62.03 187 ALA A O 1
ATOM 1451 N N . ARG A 1 188 ? -8.941 -14.945 15.710 1.00 59.53 188 ARG A N 1
ATOM 1452 C CA . ARG A 1 188 ? -9.040 -15.777 16.911 1.00 59.53 188 ARG A CA 1
ATOM 1453 C C . ARG A 1 188 ? -9.856 -15.041 17.978 1.00 59.53 188 ARG A C 1
ATOM 1455 O O . ARG A 1 188 ? -9.523 -13.900 18.303 1.00 59.53 188 ARG A O 1
ATOM 1462 N N . PRO A 1 189 ? -10.897 -15.668 18.552 1.00 54.56 189 PRO A N 1
ATOM 1463 C CA . PRO A 1 189 ? -11.609 -15.078 19.673 1.00 54.56 189 PRO A CA 1
ATOM 1464 C C . PRO A 1 189 ? -10.625 -14.883 20.828 1.00 54.56 189 PRO A C 1
ATOM 1466 O O . PRO A 1 189 ? -9.922 -15.814 21.225 1.00 54.56 189 PRO A O 1
ATOM 1469 N N . VAL A 1 190 ? -10.559 -13.659 21.355 1.00 57.38 190 VAL A N 1
ATOM 1470 C CA . VAL A 1 190 ? -9.865 -13.395 22.617 1.00 57.38 190 VAL A CA 1
ATOM 1471 C C . VAL A 1 190 ? -10.576 -14.248 23.659 1.00 57.38 190 VAL A C 1
ATOM 1473 O O . VAL A 1 190 ? -11.779 -14.072 23.865 1.00 57.38 190 VAL A O 1
ATOM 1476 N N . ALA A 1 191 ? -9.861 -15.209 24.254 1.00 54.22 191 ALA A N 1
ATOM 1477 C CA . ALA A 1 191 ? -10.411 -16.012 25.335 1.00 54.22 191 ALA A CA 1
ATOM 1478 C C . ALA A 1 191 ? -11.008 -15.048 26.371 1.00 54.22 191 ALA A C 1
ATOM 1480 O O . ALA A 1 191 ? -10.335 -14.066 26.712 1.00 54.22 191 ALA A O 1
ATOM 1481 N N . PRO A 1 192 ? -12.264 -15.253 26.811 1.00 49.75 192 PRO A N 1
ATOM 1482 C CA . PRO A 1 192 ? -12.856 -14.393 27.816 1.00 49.75 192 PRO A CA 1
ATOM 1483 C C . PRO A 1 192 ? -11.883 -14.338 28.982 1.00 49.75 192 PRO A C 1
ATOM 1485 O O . PRO A 1 192 ? -11.439 -15.376 29.479 1.00 49.75 192 PRO A O 1
ATOM 1488 N N . ASN A 1 193 ? -11.493 -13.117 29.348 1.00 49.56 193 ASN A N 1
ATOM 1489 C CA . ASN A 1 193 ? -10.704 -12.887 30.543 1.00 49.56 193 ASN A CA 1
ATOM 1490 C C . ASN A 1 193 ? -11.428 -13.656 31.652 1.00 49.56 193 ASN A C 1
ATOM 1492 O O . ASN A 1 193 ? -12.643 -13.452 31.769 1.00 49.56 193 ASN A O 1
ATOM 1496 N N . PRO A 1 194 ? -10.779 -14.572 32.393 1.00 47.19 194 PRO A N 1
ATOM 1497 C CA . PRO A 1 194 ? -11.446 -15.197 33.510 1.00 47.19 194 PRO A CA 1
ATOM 1498 C C . PRO A 1 194 ? -11.821 -14.053 34.444 1.00 47.19 194 PRO A C 1
ATOM 1500 O O . PRO A 1 194 ? -10.980 -13.488 35.142 1.00 47.19 194 PRO A O 1
ATOM 1503 N N . ILE A 1 195 ? -13.100 -13.684 34.420 1.00 53.53 195 ILE A N 1
ATOM 1504 C CA . ILE A 1 195 ? -13.762 -12.991 35.511 1.00 53.53 195 ILE A CA 1
ATOM 1505 C C . ILE A 1 195 ? -13.829 -14.057 36.602 1.00 53.53 195 ILE A C 1
ATOM 1507 O O . ILE A 1 195 ? -14.861 -14.666 36.855 1.00 53.53 195 ILE A O 1
ATOM 1511 N N . GLY A 1 196 ? -12.662 -14.393 37.149 1.00 49.62 196 GLY A N 1
ATOM 1512 C CA . GLY A 1 196 ? -12.583 -15.070 38.416 1.00 49.62 196 GLY A CA 1
ATOM 1513 C C . GLY A 1 196 ? -13.065 -14.047 39.433 1.00 49.62 196 GLY A C 1
ATOM 1514 O O . GLY A 1 196 ? -12.559 -12.915 39.414 1.00 49.62 196 GLY A O 1
ATOM 1515 N N . PRO A 1 197 ? -14.045 -14.381 40.283 1.00 48.16 197 PRO A N 1
ATOM 1516 C CA . PRO A 1 197 ? -14.288 -13.562 41.449 1.00 48.16 197 PRO A CA 1
ATOM 1517 C C . PRO A 1 197 ? -12.955 -13.445 42.192 1.00 48.16 197 PRO A C 1
ATOM 1519 O O . PRO A 1 197 ? -12.312 -14.445 42.513 1.00 48.16 197 PRO A O 1
ATOM 1522 N N . LYS A 1 198 ? -12.511 -12.213 42.440 1.00 55.12 198 LYS A N 1
ATOM 1523 C CA . LYS A 1 198 ? -11.634 -11.961 43.580 1.00 55.12 198 LYS A CA 1
ATOM 1524 C C . LYS A 1 198 ? -12.521 -12.048 44.826 1.00 55.12 198 LYS A C 1
ATOM 1526 O O . LYS A 1 198 ? -12.861 -11.021 45.394 1.00 55.12 198 LYS A O 1
ATOM 1531 N N . GLU A 1 199 ? -12.950 -13.257 45.168 1.00 54.00 199 GLU A N 1
ATOM 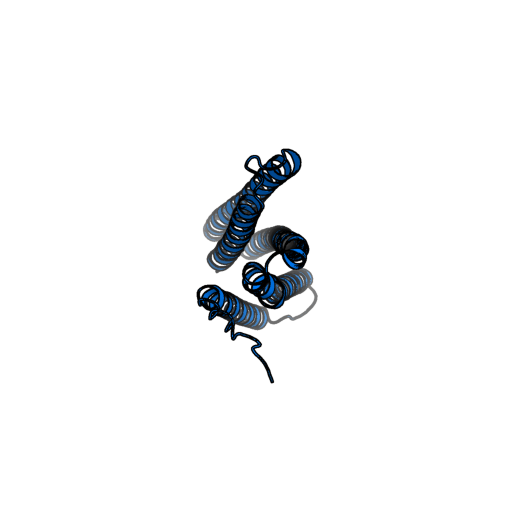1532 C CA . GLU A 1 199 ? -13.408 -13.612 46.514 1.00 54.00 199 GLU A CA 1
ATOM 1533 C C . GLU A 1 199 ? -12.179 -14.222 47.199 1.00 54.00 199 GLU A C 1
ATOM 1535 O O . GLU A 1 199 ? -11.589 -15.178 46.702 1.00 54.00 199 GLU A O 1
ATOM 1540 N N . GLU A 1 200 ? -11.521 -13.408 48.023 1.00 54.97 200 GLU A N 1
ATOM 1541 C CA . GLU A 1 200 ? -11.588 -13.475 49.491 1.00 54.97 200 GLU A CA 1
ATOM 1542 C C . GLU A 1 200 ? -10.709 -14.604 50.038 1.00 54.97 200 GLU A C 1
ATOM 1544 O O . GLU A 1 200 ? -11.082 -15.766 49.964 1.00 54.97 200 GLU A O 1
ATOM 1549 N N . TYR A 1 201 ? -9.519 -14.234 50.532 1.00 50.00 201 TYR A N 1
ATOM 1550 C CA . TYR A 1 201 ? -9.054 -14.449 51.912 1.00 50.00 201 TYR A CA 1
ATOM 1551 C C . TYR A 1 201 ? -7.885 -13.501 52.209 1.00 50.00 201 TYR A C 1
ATOM 1553 O O . TYR A 1 201 ? -6.993 -13.366 51.338 1.00 50.00 201 TYR A O 1
#

Radius of gyration: 21.36 Å; chains: 1; bounding box: 56×32×83 Å